Protein AF-A0A9P5PDS3-F1 (afdb_monomer_lite)

Structure (mmCIF, N/CA/C/O backbone):
data_AF-A0A9P5PDS3-F1
#
_entry.id   AF-A0A9P5PDS3-F1
#
loop_
_atom_site.group_PDB
_atom_site.id
_atom_site.type_symbol
_atom_site.label_atom_id
_atom_site.label_alt_id
_atom_site.label_comp_id
_atom_site.label_asym_id
_atom_site.label_entity_id
_atom_site.label_seq_id
_atom_site.pdbx_PDB_ins_code
_atom_site.Cartn_x
_atom_site.Cartn_y
_atom_site.Cartn_z
_atom_site.occupancy
_atom_site.B_iso_or_equiv
_atom_site.auth_seq_id
_atom_site.auth_comp_id
_atom_site.auth_asym_id
_atom_site.auth_atom_id
_atom_site.pdbx_PDB_model_num
ATOM 1 N N . MET A 1 1 ? 51.250 -15.896 1.632 1.00 47.31 1 MET A N 1
ATOM 2 C CA . MET A 1 1 ? 50.582 -14.830 0.860 1.00 47.31 1 MET A CA 1
ATOM 3 C C . MET A 1 1 ? 49.272 -14.542 1.563 1.00 47.31 1 MET A C 1
ATOM 5 O O . MET A 1 1 ? 48.433 -15.431 1.600 1.00 47.31 1 MET A O 1
ATOM 9 N N . LYS A 1 2 ? 49.169 -13.399 2.249 1.00 45.72 2 LYS A N 1
ATOM 10 C CA . LYS A 1 2 ? 47.919 -12.971 2.895 1.00 45.72 2 LYS A CA 1
ATOM 11 C C . LYS A 1 2 ? 46.997 -12.396 1.816 1.00 45.72 2 LYS A C 1
ATOM 13 O O . LYS A 1 2 ? 47.501 -11.827 0.849 1.00 45.72 2 LYS A O 1
ATOM 18 N N . SER A 1 3 ? 45.697 -12.646 1.943 1.00 56.25 3 SER A N 1
ATOM 19 C CA . SER A 1 3 ? 44.680 -12.211 0.984 1.00 56.25 3 SER A CA 1
ATOM 20 C C . SER A 1 3 ? 44.664 -10.685 0.885 1.00 56.25 3 SER A C 1
ATOM 22 O O . SER A 1 3 ? 44.743 -10.012 1.909 1.00 56.25 3 SER A O 1
ATOM 24 N N . LEU A 1 4 ? 44.527 -10.145 -0.329 1.00 60.66 4 LEU A N 1
ATOM 25 C CA . LEU A 1 4 ? 44.323 -8.708 -0.573 1.00 60.66 4 LEU A CA 1
ATOM 26 C C . LEU A 1 4 ? 43.065 -8.169 0.138 1.00 60.66 4 LEU A C 1
ATOM 28 O O . LEU A 1 4 ? 42.979 -6.976 0.418 1.00 60.66 4 LEU A O 1
ATOM 32 N N . ASP A 1 5 ? 42.133 -9.051 0.503 1.00 61.16 5 ASP A N 1
ATOM 33 C CA . ASP A 1 5 ? 40.925 -8.690 1.245 1.00 61.16 5 ASP A CA 1
ATOM 34 C C . ASP A 1 5 ? 41.187 -8.463 2.750 1.00 61.16 5 ASP A C 1
ATOM 36 O O . ASP A 1 5 ? 40.461 -7.698 3.384 1.00 61.16 5 ASP A O 1
ATOM 40 N N . ASP A 1 6 ? 42.255 -9.039 3.320 1.00 56.41 6 ASP A N 1
ATOM 41 C CA . ASP A 1 6 ? 42.618 -8.827 4.735 1.00 56.41 6 ASP A CA 1
ATOM 42 C C . ASP A 1 6 ? 43.317 -7.474 4.960 1.00 56.41 6 ASP A C 1
ATOM 44 O O . ASP A 1 6 ? 43.293 -6.925 6.063 1.00 56.41 6 ASP A O 1
ATOM 48 N N . GLU A 1 7 ? 43.927 -6.896 3.920 1.00 56.84 7 GLU A N 1
ATOM 49 C CA . GLU A 1 7 ? 44.622 -5.607 4.019 1.00 56.84 7 GLU A CA 1
ATOM 50 C C . GLU A 1 7 ? 43.629 -4.428 4.049 1.00 56.84 7 GLU A C 1
ATOM 52 O O . GLU A 1 7 ? 43.835 -3.464 4.791 1.00 56.84 7 GLU A O 1
ATOM 57 N N . LEU A 1 8 ? 42.485 -4.548 3.361 1.00 56.06 8 LEU A N 1
ATOM 58 C CA . LEU A 1 8 ? 41.413 -3.541 3.371 1.00 56.06 8 LEU A CA 1
ATOM 59 C C . LEU A 1 8 ? 40.596 -3.503 4.673 1.00 56.06 8 LEU A C 1
ATOM 61 O O . LEU A 1 8 ? 40.059 -2.449 5.018 1.00 56.06 8 LEU A O 1
ATOM 65 N N . LEU A 1 9 ? 40.536 -4.603 5.428 1.00 53.34 9 LEU A N 1
ATOM 66 C CA . LEU A 1 9 ? 39.888 -4.633 6.747 1.00 53.34 9 LEU A CA 1
ATOM 67 C C . LEU A 1 9 ? 40.745 -3.969 7.836 1.00 53.34 9 LEU A C 1
ATOM 69 O O . LEU A 1 9 ? 40.199 -3.412 8.787 1.00 53.34 9 LEU A O 1
ATOM 73 N N . SER A 1 10 ? 42.069 -3.925 7.658 1.00 52.25 10 SER A N 1
ATOM 74 C CA . SER A 1 10 ? 42.981 -3.274 8.612 1.00 52.25 10 SER A CA 1
ATOM 75 C C . SER A 1 10 ? 42.929 -1.736 8.587 1.00 52.25 10 SER A C 1
ATOM 77 O O . SER A 1 10 ? 43.280 -1.096 9.576 1.00 52.25 10 SER A O 1
ATOM 79 N N . LEU A 1 11 ? 42.421 -1.119 7.509 1.00 50.69 11 LEU A N 1
ATOM 80 C CA . LEU A 1 11 ? 42.263 0.342 7.417 1.00 50.69 11 LEU A CA 1
ATOM 81 C C . LEU A 1 11 ? 41.009 0.893 8.119 1.00 50.69 11 LEU A C 1
ATOM 83 O O . LEU A 1 11 ? 40.845 2.111 8.204 1.00 50.69 11 LEU A O 1
ATOM 87 N N . VAL A 1 12 ? 40.137 0.027 8.643 1.00 53.44 12 VAL A N 1
ATOM 88 C CA . VAL A 1 12 ? 38.933 0.437 9.388 1.00 53.44 12 VAL A CA 1
ATOM 89 C C . VAL A 1 12 ? 39.205 0.569 10.897 1.00 53.44 12 VAL A C 1
ATOM 91 O O . VAL A 1 12 ? 38.418 1.187 11.613 1.00 53.44 12 VAL A O 1
ATOM 94 N N . GLU A 1 13 ? 40.354 0.103 11.396 1.00 50.31 13 GLU A N 1
ATOM 95 C CA . GLU A 1 13 ? 40.645 0.056 12.833 1.00 50.31 13 GLU A CA 1
ATOM 96 C C . GLU A 1 13 ? 41.820 0.948 13.243 1.00 50.31 13 GLU A C 1
ATOM 98 O O . GLU A 1 13 ? 42.950 0.539 13.504 1.00 50.31 13 GLU A O 1
ATOM 103 N N . SER A 1 14 ? 41.502 2.222 13.428 1.00 42.56 14 SER A N 1
ATOM 104 C CA . SER A 1 14 ? 42.041 2.943 14.576 1.00 42.56 14 SER A CA 1
ATOM 105 C C . SER A 1 14 ? 40.964 3.878 15.104 1.00 42.56 14 SER A C 1
ATOM 107 O O . SER A 1 14 ? 40.781 4.967 14.550 1.00 42.56 14 SER A O 1
ATOM 109 N N . PRO A 1 15 ? 40.240 3.495 16.174 1.00 49.09 15 PRO A N 1
ATOM 110 C CA . PRO A 1 15 ? 39.390 4.420 16.896 1.00 49.09 15 PRO A CA 1
ATOM 111 C C . PRO A 1 15 ? 40.311 5.395 17.635 1.00 49.09 15 PRO A C 1
ATOM 113 O O . PRO A 1 15 ? 40.577 5.275 18.830 1.00 49.09 15 PRO A O 1
ATOM 116 N N . ARG A 1 16 ? 40.843 6.386 16.911 1.00 51.16 16 ARG A N 1
ATOM 117 C CA . ARG A 1 16 ? 41.289 7.627 17.541 1.00 51.16 16 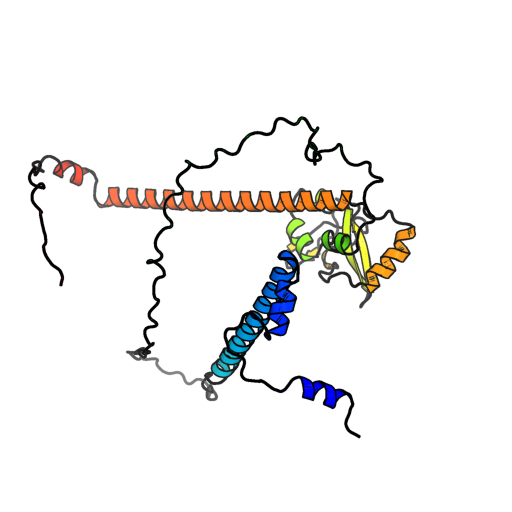ARG A CA 1
ATOM 118 C C . ARG A 1 16 ? 40.068 8.129 18.295 1.00 51.16 16 ARG A C 1
ATOM 120 O O . ARG A 1 16 ? 39.064 8.400 17.644 1.00 51.16 16 ARG A O 1
ATOM 127 N N . LYS A 1 17 ? 40.148 8.143 19.632 1.00 54.47 17 LYS A N 1
ATOM 128 C CA . LYS A 1 17 ? 39.107 8.591 20.571 1.00 54.47 17 LYS A CA 1
ATOM 129 C C . LYS A 1 17 ? 38.342 9.761 19.956 1.00 54.47 17 LYS A C 1
ATOM 131 O O . LYS A 1 17 ? 38.832 10.891 19.958 1.00 54.47 17 LYS A O 1
ATOM 136 N N . ARG A 1 18 ? 37.192 9.469 19.344 1.00 50.97 18 ARG A N 1
ATOM 137 C CA . ARG A 1 18 ? 36.325 10.502 18.795 1.00 50.97 18 ARG A CA 1
ATOM 138 C C . ARG A 1 18 ? 35.785 11.248 20.004 1.00 50.97 18 ARG A C 1
ATOM 140 O O . ARG A 1 18 ? 35.454 10.649 21.017 1.00 50.97 18 ARG A O 1
ATOM 147 N N . LYS A 1 19 ? 35.774 12.573 19.937 1.00 56.69 19 LYS A N 1
ATOM 148 C CA . LYS A 1 19 ? 35.040 13.379 20.909 1.00 56.69 19 LYS A CA 1
ATOM 149 C C . LYS A 1 19 ? 33.573 13.017 20.669 1.00 56.69 19 LYS A C 1
ATOM 151 O O . LYS A 1 19 ? 33.050 13.387 19.623 1.00 56.69 19 LYS A O 1
ATOM 156 N N . ASP A 1 20 ? 32.951 12.262 21.571 1.00 56.19 20 ASP A N 1
ATOM 157 C CA . ASP A 1 20 ? 31.688 11.524 21.357 1.00 56.19 20 ASP A CA 1
ATOM 158 C C . ASP A 1 20 ? 30.443 12.371 21.012 1.00 56.19 20 ASP A C 1
ATOM 160 O O . ASP A 1 20 ? 29.336 11.854 20.946 1.00 56.19 20 ASP A O 1
ATOM 164 N N . ASN A 1 21 ? 30.604 13.661 20.714 1.00 61.44 21 ASN A N 1
ATOM 165 C CA . ASN A 1 21 ? 29.519 14.565 20.350 1.00 61.44 21 ASN A CA 1
ATOM 166 C C . ASN A 1 21 ? 29.783 15.435 19.109 1.00 61.44 21 ASN A C 1
ATOM 168 O O . ASN A 1 21 ? 29.004 16.353 18.846 1.00 61.44 21 ASN A O 1
ATOM 172 N N . SER A 1 22 ? 30.831 15.193 18.307 1.00 76.81 22 SER A N 1
ATOM 173 C CA . SER A 1 22 ? 30.968 15.953 17.055 1.00 76.81 22 SER A CA 1
ATOM 174 C C . SER A 1 22 ? 29.976 15.455 15.994 1.00 76.81 22 SER A C 1
ATOM 176 O O . SER A 1 22 ? 29.912 14.274 15.650 1.00 76.81 22 SER A O 1
ATOM 178 N N . LYS A 1 23 ? 29.180 16.379 15.438 1.00 86.75 23 LYS A N 1
ATOM 179 C CA . LYS A 1 23 ? 28.305 16.139 14.271 1.00 86.75 23 LYS A CA 1
ATOM 180 C C . LYS A 1 23 ? 29.110 15.674 13.040 1.00 86.75 23 LYS A C 1
ATOM 182 O O . LYS A 1 23 ? 28.562 14.982 12.183 1.00 86.75 23 LYS A O 1
ATOM 187 N N . TYR A 1 24 ? 30.394 16.029 12.998 1.00 92.38 24 TYR A N 1
ATOM 188 C CA . TYR A 1 24 ? 31.347 15.777 11.917 1.00 92.38 24 TYR A CA 1
ATOM 189 C C . TYR A 1 24 ? 32.273 14.609 12.233 1.00 92.38 24 TYR A C 1
ATOM 191 O O . TYR A 1 24 ? 32.589 14.359 13.401 1.00 92.38 24 TYR A O 1
ATOM 199 N N . ALA A 1 25 ? 32.702 13.902 11.187 1.00 88.25 25 ALA A N 1
ATOM 200 C CA . ALA A 1 25 ? 33.606 12.768 11.337 1.00 88.25 25 ALA A CA 1
ATOM 201 C C . ALA A 1 25 ? 35.007 13.226 11.767 1.00 88.25 25 ALA A C 1
ATOM 203 O O . ALA A 1 25 ? 35.557 12.644 12.696 1.00 88.25 25 ALA A O 1
ATOM 204 N N . ASN A 1 26 ? 35.527 14.271 11.114 1.00 92.06 26 ASN A N 1
ATOM 205 C CA . ASN A 1 26 ? 36.818 14.928 11.341 1.00 92.06 26 ASN A CA 1
ATOM 206 C C . ASN A 1 26 ? 36.694 16.426 10.965 1.00 92.06 26 ASN A C 1
ATOM 208 O O . ASN A 1 26 ? 35.691 16.831 10.383 1.00 92.06 26 ASN A O 1
ATOM 212 N N . GLU A 1 27 ? 37.719 17.238 11.234 1.00 91.38 27 GLU A N 1
ATOM 213 C CA . GLU A 1 27 ? 37.755 18.668 10.862 1.00 91.38 27 GLU A CA 1
ATOM 214 C C . GLU A 1 27 ? 37.701 18.890 9.335 1.00 91.38 27 GLU A C 1
ATOM 216 O O . GLU A 1 27 ? 36.960 19.740 8.852 1.00 91.38 27 GLU A O 1
ATOM 221 N N . GLU A 1 28 ? 38.373 18.042 8.549 1.00 94.88 28 GLU A N 1
ATOM 222 C CA . GLU A 1 28 ? 38.311 18.078 7.075 1.00 94.88 28 GLU A CA 1
ATOM 223 C C . GLU A 1 28 ? 36.887 17.850 6.534 1.00 94.88 28 GLU A C 1
ATOM 225 O O . GLU A 1 28 ? 36.468 18.461 5.553 1.00 94.88 28 GLU A O 1
ATOM 230 N N . ASP A 1 29 ? 36.119 16.981 7.192 1.00 94.88 29 ASP A N 1
ATOM 231 C CA . ASP A 1 29 ? 34.736 16.671 6.821 1.00 94.88 29 ASP A CA 1
ATOM 232 C C . ASP A 1 29 ? 33.797 17.856 7.102 1.00 94.88 29 ASP A C 1
ATOM 234 O O . ASP A 1 29 ? 32.862 18.111 6.339 1.00 94.88 29 ASP A O 1
ATOM 238 N N . GLU A 1 30 ? 34.082 18.635 8.149 1.00 95.62 30 GLU A N 1
ATOM 239 C CA . GLU A 1 30 ? 33.382 19.891 8.412 1.00 95.62 30 GLU A CA 1
ATOM 240 C C . GLU A 1 30 ? 33.636 20.918 7.300 1.00 95.62 30 GLU A C 1
ATOM 242 O O . GLU A 1 30 ? 32.692 21.555 6.821 1.00 95.62 30 GLU A O 1
ATOM 247 N N . GLU A 1 31 ? 34.884 21.062 6.842 1.00 96.75 31 GLU A N 1
ATOM 248 C CA . GLU A 1 31 ? 35.213 21.979 5.747 1.00 96.75 31 GLU A CA 1
ATOM 249 C C . GLU A 1 31 ? 34.534 21.589 4.430 1.00 96.75 31 GLU A C 1
ATOM 251 O O . GLU A 1 31 ? 34.024 22.462 3.720 1.00 96.75 31 GLU A O 1
ATOM 256 N N . VAL A 1 32 ? 34.484 20.291 4.111 1.00 96.88 32 VAL A N 1
ATOM 257 C CA . VAL A 1 32 ? 33.787 19.784 2.918 1.00 96.88 32 VAL A CA 1
ATOM 258 C C . VAL A 1 32 ? 32.297 20.111 2.989 1.00 96.88 32 VAL A C 1
ATOM 260 O O . VAL A 1 32 ? 31.754 20.686 2.043 1.00 96.88 32 VAL A O 1
ATOM 263 N N . LEU A 1 33 ? 31.642 19.830 4.121 1.00 96.50 33 LEU A N 1
ATOM 264 C CA . LEU A 1 33 ? 30.223 20.146 4.311 1.00 96.50 33 LEU A CA 1
ATOM 265 C C . LEU A 1 33 ? 29.951 21.653 4.281 1.00 96.50 33 LEU A C 1
ATOM 267 O O . LEU A 1 33 ? 28.885 22.075 3.834 1.00 96.50 33 LEU A O 1
ATOM 271 N N . ARG A 1 34 ? 30.903 22.484 4.721 1.00 96.06 34 ARG A N 1
ATOM 272 C CA . ARG A 1 34 ? 30.782 23.947 4.666 1.00 96.06 34 ARG A CA 1
ATOM 273 C C . ARG A 1 34 ? 30.845 24.493 3.234 1.00 96.06 34 ARG A C 1
ATOM 275 O O . ARG A 1 34 ? 30.255 25.540 2.981 1.00 96.06 34 ARG A O 1
ATOM 282 N N . ARG A 1 35 ? 31.532 23.804 2.315 1.00 97.31 35 ARG A N 1
ATOM 283 C CA . ARG A 1 35 ? 31.637 24.185 0.891 1.00 97.31 35 ARG A CA 1
ATOM 284 C C . ARG A 1 35 ? 30.449 23.720 0.037 1.00 97.31 35 ARG A C 1
ATOM 286 O O . ARG A 1 35 ? 30.280 24.234 -1.065 1.00 97.31 35 ARG A O 1
ATOM 293 N N . MET A 1 36 ? 29.659 22.757 0.512 1.00 96.06 36 MET A N 1
ATOM 294 C CA . MET A 1 36 ? 28.485 22.232 -0.198 1.00 96.06 36 MET A CA 1
ATOM 295 C C . MET A 1 36 ? 27.265 23.152 -0.075 1.00 96.06 36 MET A C 1
ATOM 297 O O . MET A 1 36 ? 27.178 23.988 0.828 1.00 96.06 36 MET A O 1
ATOM 301 N N . ASN A 1 37 ? 26.292 22.971 -0.975 1.00 98.00 37 ASN A N 1
ATOM 302 C CA . ASN A 1 37 ? 24.996 23.631 -0.856 1.00 98.00 37 ASN A CA 1
ATOM 303 C C . ASN A 1 37 ? 24.282 23.159 0.426 1.00 98.00 37 ASN A C 1
ATOM 305 O O . ASN A 1 37 ? 24.448 22.022 0.869 1.00 98.00 37 ASN A O 1
ATOM 309 N N . GLU A 1 38 ? 23.460 24.019 1.021 1.00 96.50 38 GLU A N 1
ATOM 310 C CA . GLU A 1 38 ? 22.785 23.748 2.290 1.00 96.50 38 GLU A CA 1
ATOM 311 C C . GLU A 1 38 ? 21.909 22.494 2.238 1.00 96.50 38 GLU A C 1
ATOM 313 O O . GLU A 1 38 ? 21.941 21.686 3.164 1.00 96.50 38 GLU A O 1
ATOM 318 N N . LEU A 1 39 ? 21.210 22.284 1.119 1.00 94.88 39 LEU A N 1
ATOM 319 C CA . LEU A 1 39 ? 20.345 21.122 0.926 1.00 94.88 39 LEU A CA 1
ATOM 320 C C . LEU A 1 39 ? 21.139 19.805 0.863 1.00 94.88 39 LEU A C 1
ATOM 322 O O . LEU A 1 39 ? 20.729 18.806 1.451 1.00 94.88 39 LEU A O 1
ATOM 326 N N . GLU A 1 40 ? 22.298 19.803 0.202 1.00 96.44 40 GLU A N 1
ATOM 327 C CA . GLU A 1 40 ? 23.181 18.630 0.126 1.00 96.44 40 GLU A CA 1
ATOM 328 C C . GLU A 1 40 ? 23.824 18.333 1.484 1.00 96.44 40 GLU A C 1
ATOM 330 O O . GLU A 1 40 ? 23.872 17.181 1.923 1.00 96.44 40 GLU A O 1
ATOM 335 N N . ARG A 1 41 ? 24.256 19.387 2.184 1.00 97.88 41 ARG A N 1
ATOM 336 C CA . ARG A 1 41 ? 24.802 19.307 3.540 1.00 97.88 41 ARG A CA 1
ATOM 337 C C . ARG A 1 41 ? 23.800 18.679 4.509 1.00 97.88 41 ARG A C 1
ATOM 339 O O . ARG A 1 41 ? 24.163 17.743 5.221 1.00 97.88 41 ARG A O 1
ATOM 346 N N . GLU A 1 42 ? 22.557 19.152 4.536 1.00 96.12 42 GLU A N 1
ATOM 347 C CA . GLU A 1 42 ? 21.530 18.603 5.432 1.00 96.12 42 GLU A CA 1
ATOM 348 C C . GLU A 1 42 ? 21.157 17.160 5.072 1.00 96.12 42 GLU A C 1
ATOM 350 O O . GLU A 1 42 ? 20.996 16.333 5.969 1.00 96.12 42 GLU A O 1
ATOM 355 N N . MET A 1 43 ? 21.125 16.804 3.783 1.00 95.19 43 MET A N 1
ATOM 356 C CA . MET A 1 43 ? 20.880 15.422 3.353 1.00 95.19 43 MET A CA 1
ATOM 357 C C . MET A 1 43 ? 21.945 14.451 3.893 1.00 95.19 43 MET A C 1
ATOM 359 O O . MET A 1 43 ? 21.605 13.392 4.425 1.00 95.19 43 MET A O 1
ATOM 363 N N . ILE A 1 44 ? 23.228 14.828 3.831 1.00 96.19 44 ILE A N 1
ATOM 364 C CA . ILE A 1 44 ? 24.336 14.012 4.361 1.00 96.19 44 ILE A CA 1
ATOM 365 C C . ILE A 1 44 ? 24.253 13.894 5.888 1.00 96.19 44 ILE A C 1
ATOM 367 O O . ILE A 1 44 ? 24.472 12.821 6.459 1.00 96.19 44 ILE A O 1
ATOM 371 N N . LEU A 1 45 ? 23.947 14.996 6.572 1.00 95.56 45 LEU A N 1
ATOM 372 C CA . LEU A 1 45 ? 23.829 15.020 8.028 1.00 95.56 45 LEU A CA 1
ATOM 373 C C . LEU A 1 45 ? 22.655 14.171 8.522 1.00 95.56 45 LEU A C 1
ATOM 375 O O . LEU A 1 45 ? 22.807 13.444 9.509 1.00 95.56 45 LEU A O 1
ATOM 379 N N . TRP A 1 46 ? 21.527 14.218 7.815 1.00 95.88 46 TRP A N 1
ATOM 380 C CA . TRP A 1 46 ? 20.360 13.387 8.084 1.00 95.88 46 TRP A CA 1
ATOM 381 C C . TRP A 1 46 ? 20.673 11.899 7.890 1.00 95.88 46 TRP A C 1
ATOM 383 O O . TRP A 1 46 ? 20.434 11.106 8.800 1.00 95.88 46 TRP A O 1
ATOM 393 N N . GLU A 1 47 ? 21.313 11.518 6.778 1.00 95.69 47 GLU A N 1
ATOM 394 C CA . GLU A 1 47 ? 21.695 10.120 6.517 1.00 95.69 47 GLU A CA 1
ATOM 395 C C . GLU A 1 47 ? 22.636 9.574 7.609 1.00 95.69 47 GLU A C 1
ATOM 397 O O . GLU A 1 47 ? 22.519 8.429 8.056 1.00 95.69 47 GLU A O 1
ATOM 402 N N . ARG A 1 48 ? 23.565 10.406 8.099 1.00 94.06 48 ARG A N 1
ATOM 403 C CA . ARG A 1 48 ? 24.461 10.046 9.211 1.00 94.06 48 ARG A CA 1
ATOM 404 C C . ARG A 1 48 ? 23.724 9.923 10.541 1.00 94.06 48 ARG A C 1
ATOM 406 O O . ARG A 1 48 ? 24.070 9.052 11.340 1.00 94.06 48 ARG A O 1
ATOM 413 N N . ALA A 1 49 ? 22.747 10.788 10.806 1.00 93.75 49 ALA A N 1
ATOM 414 C CA . ALA A 1 49 ? 21.903 10.688 11.994 1.00 93.75 49 ALA A CA 1
ATOM 415 C C . ALA A 1 49 ? 21.072 9.395 11.971 1.00 93.75 49 ALA A C 1
ATOM 417 O O . ALA A 1 49 ? 21.066 8.662 12.958 1.00 93.75 49 ALA A O 1
ATOM 418 N N . GLU A 1 50 ? 20.480 9.051 10.825 1.00 95.62 50 GLU A N 1
ATOM 419 C CA . GLU A 1 50 ? 19.716 7.811 10.647 1.00 95.62 50 GLU A CA 1
ATOM 420 C C . GLU A 1 50 ? 20.597 6.565 10.849 1.00 95.62 50 GLU A C 1
ATOM 422 O O . GLU A 1 50 ? 20.207 5.622 11.541 1.00 95.62 50 GLU A O 1
ATOM 427 N N . LYS A 1 51 ? 21.819 6.558 10.297 1.00 90.81 51 LYS A N 1
ATOM 428 C CA . LYS A 1 51 ? 22.780 5.461 10.508 1.00 90.81 51 LYS A CA 1
ATOM 429 C C . LYS A 1 51 ? 23.169 5.311 11.977 1.00 90.81 51 LYS A C 1
ATOM 431 O O . LYS A 1 51 ? 23.233 4.184 12.459 1.00 90.81 51 LYS A O 1
ATOM 436 N N . ARG A 1 52 ? 23.399 6.419 12.691 1.00 88.88 52 ARG A N 1
ATOM 437 C CA . ARG A 1 52 ? 23.682 6.388 14.136 1.00 88.88 52 ARG A CA 1
ATOM 438 C C . ARG A 1 52 ? 22.508 5.819 14.926 1.00 88.88 52 ARG A C 1
ATOM 440 O O . ARG A 1 52 ? 22.729 4.936 15.747 1.00 88.88 52 ARG A O 1
ATOM 447 N N . GLN A 1 53 ? 21.282 6.246 14.625 1.00 93.00 53 GLN A N 1
ATOM 448 C CA . GLN A 1 53 ? 20.089 5.719 15.288 1.00 93.00 53 GLN A CA 1
ATOM 449 C C . GLN A 1 53 ? 19.948 4.207 15.077 1.00 93.00 53 GLN A C 1
ATOM 451 O O . GLN A 1 53 ? 19.737 3.475 16.034 1.00 93.00 53 GLN A O 1
ATOM 456 N N . LYS A 1 54 ? 20.172 3.713 13.852 1.00 94.25 54 LYS A N 1
ATOM 457 C CA . LYS A 1 54 ? 20.128 2.269 13.557 1.00 94.25 54 LYS A CA 1
ATOM 458 C C . LYS A 1 54 ? 21.153 1.459 14.352 1.00 94.25 54 LYS A C 1
ATOM 460 O O . LYS A 1 54 ? 20.873 0.313 14.696 1.00 94.25 54 LYS A O 1
ATOM 465 N N . VAL A 1 55 ? 22.338 2.016 14.611 1.00 92.12 55 VAL A N 1
ATOM 466 C CA . VAL A 1 55 ? 23.356 1.355 15.443 1.00 92.12 55 VAL A CA 1
ATOM 467 C C . VAL A 1 55 ? 22.902 1.312 16.900 1.00 92.12 55 VAL A C 1
ATOM 469 O O . VAL A 1 55 ? 22.926 0.235 17.484 1.00 92.12 55 VAL A O 1
ATOM 472 N N . LEU A 1 56 ? 22.402 2.427 17.442 1.00 90.38 56 LEU A N 1
ATOM 473 C CA . LEU A 1 56 ? 21.877 2.486 18.811 1.00 90.38 56 LEU A CA 1
ATOM 474 C C . LEU A 1 56 ? 20.696 1.532 19.020 1.00 90.38 56 LEU A C 1
ATOM 476 O O . LEU A 1 56 ? 20.671 0.793 19.999 1.00 90.38 56 LEU A O 1
ATOM 480 N N . ASP A 1 57 ? 19.753 1.489 18.079 1.00 93.81 57 ASP A N 1
ATOM 481 C CA . ASP A 1 57 ? 18.609 0.576 18.142 1.00 93.81 57 ASP A CA 1
ATOM 482 C C . ASP A 1 57 ? 19.070 -0.889 18.083 1.00 93.81 57 ASP A C 1
ATOM 484 O O . ASP A 1 57 ? 18.540 -1.748 18.789 1.00 93.81 57 ASP A O 1
ATOM 488 N N . LYS A 1 58 ? 20.085 -1.191 17.262 1.00 94.69 58 LYS A N 1
ATOM 489 C CA . LYS A 1 58 ? 20.668 -2.536 17.165 1.00 94.69 58 LYS A CA 1
ATOM 490 C C . LYS A 1 58 ? 21.382 -2.936 18.456 1.00 94.69 58 LYS A C 1
ATOM 492 O O . LYS A 1 58 ? 21.246 -4.082 18.878 1.00 94.69 58 LYS A O 1
ATOM 497 N N . GLU A 1 59 ? 22.130 -2.021 19.064 1.00 94.38 59 GLU A N 1
ATOM 498 C CA . GLU A 1 59 ? 22.787 -2.241 20.355 1.00 94.38 59 GLU A CA 1
ATOM 499 C C . GLU A 1 59 ? 21.744 -2.465 21.455 1.00 94.38 59 GLU A C 1
ATOM 501 O O . GLU A 1 59 ? 21.798 -3.489 22.133 1.00 94.38 59 GLU A O 1
ATOM 506 N N . ALA A 1 60 ? 20.718 -1.614 21.540 1.00 93.50 60 ALA A N 1
ATOM 507 C CA . ALA A 1 60 ? 19.615 -1.762 22.489 1.00 93.50 60 ALA A CA 1
ATOM 508 C C . ALA A 1 60 ? 18.885 -3.109 22.339 1.00 93.50 60 ALA A C 1
ATOM 510 O O . ALA A 1 60 ? 18.629 -3.796 23.328 1.00 93.50 60 ALA A O 1
ATOM 511 N N . LEU A 1 61 ? 18.598 -3.535 21.103 1.00 92.62 61 LEU A N 1
ATOM 512 C CA . LEU A 1 61 ? 18.015 -4.853 20.840 1.00 92.62 61 LEU A CA 1
ATOM 513 C C . LEU A 1 61 ? 18.961 -5.989 21.234 1.00 92.62 61 LEU A C 1
ATOM 515 O O . LEU A 1 61 ? 18.502 -6.998 21.766 1.00 92.62 61 LEU A O 1
ATOM 519 N N . SER A 1 62 ? 20.267 -5.842 20.996 1.00 92.19 62 SER A N 1
ATOM 520 C CA . SER A 1 62 ? 21.248 -6.858 21.387 1.00 92.19 62 SER A CA 1
ATOM 521 C C . SER A 1 62 ? 21.327 -7.027 22.906 1.00 92.19 62 SER A C 1
ATOM 523 O O . SER A 1 62 ? 21.387 -8.161 23.375 1.00 92.19 62 SER A O 1
ATOM 525 N N . THR A 1 63 ? 21.216 -5.931 23.665 1.00 90.81 63 THR A N 1
ATOM 526 C CA . THR A 1 63 ? 21.145 -5.950 25.131 1.00 90.81 63 THR A CA 1
ATOM 527 C C . THR A 1 63 ? 19.880 -6.654 25.613 1.00 90.81 63 THR A C 1
ATOM 529 O O . THR A 1 63 ? 19.968 -7.565 26.427 1.00 90.81 63 THR A O 1
ATOM 532 N N . ILE A 1 64 ? 18.712 -6.331 25.045 1.00 89.31 64 ILE A N 1
ATOM 533 C CA . ILE A 1 64 ? 17.445 -6.991 25.409 1.00 89.31 64 ILE A CA 1
ATOM 534 C C . ILE A 1 64 ? 17.489 -8.496 25.110 1.00 89.31 64 ILE A C 1
ATOM 536 O O . ILE A 1 64 ? 16.999 -9.294 25.905 1.00 89.31 64 ILE A O 1
ATOM 540 N N . VAL A 1 65 ? 18.067 -8.904 23.977 1.00 92.06 65 VAL A N 1
ATOM 541 C CA . VAL A 1 65 ? 18.195 -10.327 23.621 1.00 92.06 65 VAL A CA 1
ATOM 542 C C . VAL A 1 65 ? 19.163 -11.046 24.559 1.00 92.06 65 VAL A C 1
ATOM 544 O O . VAL A 1 65 ? 18.881 -12.170 24.971 1.00 92.06 65 VAL A O 1
ATOM 547 N N . HIS A 1 66 ? 20.280 -10.409 24.909 1.00 90.44 66 HIS A N 1
ATOM 548 C CA . HIS A 1 66 ? 21.266 -10.973 25.825 1.00 90.44 66 HIS A CA 1
ATOM 549 C C . HIS A 1 66 ? 20.697 -11.130 27.248 1.00 90.44 66 HIS A C 1
ATOM 551 O O . HIS A 1 66 ? 20.801 -12.204 27.839 1.00 90.44 66 HIS A O 1
ATOM 557 N N . ASP A 1 67 ? 20.017 -10.106 27.765 1.00 85.81 67 ASP A N 1
ATOM 558 C CA . ASP A 1 67 ? 19.489 -10.092 29.137 1.00 85.81 67 ASP A CA 1
ATOM 559 C C . ASP A 1 67 ? 18.167 -10.873 29.268 1.00 85.81 67 ASP A C 1
ATOM 561 O O . ASP A 1 67 ? 17.903 -11.524 30.285 1.00 85.81 67 ASP A O 1
ATOM 565 N N . GLY A 1 68 ? 17.348 -10.884 28.213 1.00 78.75 68 GLY A N 1
ATOM 566 C CA . GLY A 1 68 ? 16.114 -11.669 28.139 1.00 78.75 68 GLY A CA 1
ATOM 567 C C . GLY A 1 68 ? 16.351 -13.176 28.002 1.00 78.75 68 GLY A C 1
ATOM 568 O O . GLY A 1 68 ? 15.510 -13.966 28.423 1.00 78.75 68 GLY A O 1
ATOM 569 N N . ALA A 1 69 ? 17.500 -13.600 27.466 1.00 65.75 69 ALA A N 1
ATOM 570 C CA . ALA A 1 69 ? 17.870 -15.016 27.403 1.00 65.75 69 ALA A CA 1
ATOM 571 C C . ALA A 1 69 ? 18.411 -15.556 28.740 1.00 65.75 69 ALA A C 1
ATOM 573 O O . ALA A 1 69 ? 18.289 -16.749 29.008 1.00 65.75 69 ALA A O 1
ATOM 574 N N . ALA A 1 70 ? 18.974 -14.696 29.594 1.00 61.72 70 ALA A N 1
ATOM 575 C CA . ALA A 1 70 ? 19.562 -15.095 30.875 1.00 61.72 70 ALA A CA 1
ATOM 576 C C . ALA A 1 70 ? 18.542 -15.218 32.026 1.00 61.72 70 ALA A C 1
ATOM 578 O O . ALA A 1 70 ? 18.902 -15.643 33.122 1.00 61.72 70 ALA A O 1
ATOM 579 N N . SER A 1 71 ? 17.276 -14.853 31.796 1.00 57.41 71 SER A N 1
ATOM 580 C CA . SER A 1 71 ? 16.234 -14.780 32.832 1.00 57.41 71 SER A CA 1
ATOM 581 C C . SER A 1 71 ? 15.007 -15.654 32.559 1.00 57.41 71 SER A C 1
ATOM 583 O O . SER A 1 71 ? 13.968 -15.468 33.189 1.00 57.41 71 SER A O 1
ATOM 585 N N . ILE A 1 72 ? 15.125 -16.659 31.686 1.00 54.44 72 ILE A N 1
ATOM 586 C CA . ILE A 1 72 ? 14.201 -17.796 31.722 1.00 54.44 72 ILE A CA 1
ATOM 587 C C . ILE A 1 72 ? 14.723 -18.716 32.834 1.00 54.44 72 ILE A C 1
ATOM 589 O O . ILE A 1 72 ? 15.730 -19.388 32.605 1.00 54.44 72 ILE A O 1
ATOM 593 N N . PRO A 1 73 ? 14.121 -18.741 34.043 1.00 55.16 73 PRO A N 1
ATOM 594 C CA . PRO A 1 73 ? 14.459 -19.766 35.017 1.00 55.16 73 PRO A CA 1
ATOM 595 C C . PRO A 1 73 ? 14.244 -21.111 34.336 1.00 55.16 73 PRO A C 1
ATOM 597 O O . PRO A 1 73 ? 13.159 -21.385 33.818 1.00 55.16 73 PRO A O 1
ATOM 600 N N . GLU A 1 74 ? 15.315 -21.897 34.281 1.00 56.69 74 GLU A N 1
ATOM 601 C CA . GLU A 1 74 ? 15.336 -23.268 33.805 1.00 56.69 74 GLU A CA 1
ATOM 602 C C . GLU A 1 74 ? 14.165 -24.000 34.469 1.00 56.69 74 GLU A C 1
ATOM 604 O O . GLU A 1 74 ? 14.194 -24.314 35.659 1.00 56.69 74 GLU A O 1
ATOM 609 N N . CYS A 1 75 ? 13.061 -24.144 33.729 1.00 47.88 75 CYS A N 1
ATOM 610 C CA . CYS A 1 75 ? 11.884 -24.844 34.205 1.00 47.88 75 CYS A CA 1
ATOM 611 C C . CYS A 1 75 ? 12.325 -26.285 34.410 1.00 47.88 75 CYS A C 1
ATOM 613 O O . CYS A 1 75 ? 12.510 -27.030 33.446 1.00 47.88 75 CYS A O 1
ATOM 615 N N . ALA A 1 76 ? 12.559 -26.630 35.675 1.00 54.25 76 ALA A N 1
ATOM 616 C CA . ALA A 1 76 ? 12.866 -27.975 36.108 1.00 54.25 76 ALA A CA 1
ATOM 617 C C . ALA A 1 76 ? 11.872 -28.958 35.461 1.00 54.25 76 ALA A C 1
ATOM 619 O O . ALA A 1 76 ? 10.688 -28.625 35.320 1.00 54.25 76 ALA A O 1
ATOM 620 N N . PRO A 1 77 ? 12.334 -30.150 35.046 1.00 55.62 77 PRO A N 1
ATOM 621 C CA . PRO A 1 77 ? 11.494 -31.121 34.366 1.00 55.62 77 PRO A CA 1
ATOM 622 C C . PRO A 1 77 ? 10.281 -31.443 35.237 1.00 55.62 77 PRO A C 1
ATOM 624 O O . PRO A 1 77 ? 10.404 -31.948 36.351 1.00 55.62 77 PRO A O 1
ATOM 627 N N . THR A 1 78 ? 9.108 -31.100 34.715 1.00 49.16 78 THR A N 1
ATOM 628 C CA . THR A 1 78 ? 7.809 -31.380 35.312 1.00 49.16 78 THR A CA 1
ATOM 629 C C . THR A 1 78 ? 7.629 -32.894 35.364 1.00 49.16 78 THR A C 1
ATOM 631 O O . THR A 1 78 ? 7.385 -33.531 34.342 1.00 49.16 78 THR A O 1
ATOM 634 N N . SER A 1 79 ? 7.807 -33.481 36.546 1.00 49.97 79 SER A N 1
ATOM 635 C CA . SER A 1 79 ? 7.287 -34.809 36.853 1.00 49.97 79 SER A CA 1
ATOM 636 C C . SER A 1 79 ? 5.762 -34.741 36.970 1.00 49.97 79 SER A C 1
ATOM 638 O O . SER A 1 79 ? 5.225 -33.774 37.507 1.00 49.97 79 SER A O 1
ATOM 640 N N . ASP A 1 80 ? 5.123 -35.778 36.442 1.00 51.25 80 ASP A N 1
ATOM 641 C CA . ASP A 1 80 ? 3.690 -36.067 36.318 1.00 51.25 80 ASP A CA 1
ATOM 642 C C . ASP A 1 80 ? 2.773 -35.730 37.522 1.00 51.25 80 ASP A C 1
ATOM 644 O O . ASP A 1 80 ? 3.239 -35.561 38.652 1.00 51.25 80 ASP A O 1
ATOM 648 N N . PRO A 1 81 ? 1.444 -35.636 37.290 1.00 56.03 81 PRO A N 1
ATOM 649 C CA . PRO A 1 81 ? 0.504 -34.984 38.189 1.00 56.03 81 PRO A CA 1
ATOM 650 C C . PRO A 1 81 ? 0.102 -35.902 39.346 1.00 56.03 81 PRO A C 1
ATOM 652 O O . PRO A 1 81 ? -0.447 -36.983 39.133 1.00 56.03 81 PRO A O 1
ATOM 655 N N . PHE A 1 82 ? 0.318 -35.437 40.574 1.00 48.97 82 PHE A N 1
ATOM 656 C CA . PHE A 1 82 ? -0.337 -35.985 41.756 1.00 48.97 82 PHE A CA 1
ATOM 657 C C . PHE A 1 82 ? -1.425 -35.000 42.191 1.00 48.97 82 PHE A C 1
ATOM 659 O O . PHE A 1 82 ? -1.145 -33.830 42.464 1.00 48.97 82 PHE A O 1
ATOM 666 N N . GLU A 1 83 ? -2.672 -35.472 42.163 1.00 57.69 83 GLU A N 1
ATOM 667 C CA . GLU A 1 83 ? -3.814 -34.841 42.820 1.00 57.69 83 GLU A CA 1
ATOM 668 C C . GLU A 1 83 ? -3.473 -34.653 44.297 1.00 57.69 83 GLU A C 1
ATOM 670 O O . GLU A 1 83 ? -3.152 -35.631 44.958 1.00 57.69 83 GLU A O 1
ATOM 675 N N . ASP A 1 84 ? -3.499 -33.418 44.797 1.00 47.78 84 ASP A N 1
ATOM 676 C CA . ASP A 1 84 ? -4.113 -33.094 46.087 1.00 47.78 84 ASP A CA 1
ATOM 677 C C . ASP A 1 84 ? -4.020 -31.587 46.387 1.00 47.78 84 ASP A C 1
ATOM 679 O O . ASP A 1 84 ? -2.957 -30.974 46.340 1.00 47.78 84 ASP A O 1
ATOM 683 N N . GLY A 1 85 ? -5.187 -31.009 46.694 1.00 56.03 85 GLY A N 1
ATOM 684 C CA . GLY A 1 85 ? -5.398 -29.856 47.578 1.00 56.03 85 GLY A CA 1
ATOM 685 C C . GLY A 1 85 ? -4.540 -28.600 47.393 1.00 56.03 85 GLY A C 1
ATOM 686 O O . GLY A 1 85 ? -3.535 -28.421 48.073 1.00 56.03 85 GLY A O 1
ATOM 687 N N . TYR A 1 86 ? -5.020 -27.637 46.602 1.00 47.03 86 TYR A N 1
ATOM 688 C CA . TYR A 1 86 ? -4.477 -26.274 46.618 1.00 47.03 86 TYR A CA 1
ATOM 689 C C . TYR A 1 86 ? -5.086 -25.471 47.781 1.00 47.03 86 TYR A C 1
ATOM 691 O O . TYR A 1 86 ? -6.206 -24.965 47.682 1.00 47.03 86 TYR A O 1
ATOM 699 N N . GLU A 1 87 ? -4.337 -25.317 48.872 1.00 51.66 87 GLU A N 1
ATOM 700 C CA . GLU A 1 87 ? -4.484 -24.162 49.762 1.00 51.66 87 GLU A CA 1
ATOM 701 C C . GLU A 1 87 ? -3.728 -22.970 49.151 1.00 51.66 87 GLU A C 1
ATOM 703 O O . GLU A 1 87 ? -2.570 -23.079 48.752 1.00 51.66 87 GLU A O 1
ATOM 708 N N . LEU A 1 88 ? -4.410 -21.828 49.040 1.00 58.12 88 LEU A N 1
ATOM 709 C CA . LEU A 1 88 ? -3.875 -20.570 48.514 1.00 58.12 88 LEU A CA 1
ATOM 710 C C . LEU A 1 88 ? -2.792 -19.999 49.448 1.00 58.12 88 LEU A C 1
ATOM 712 O O . LEU A 1 88 ? -3.119 -19.640 50.583 1.00 58.12 88 LEU A O 1
ATOM 716 N N . PRO A 1 89 ? -1.540 -19.800 48.995 1.00 48.28 89 PRO A N 1
ATOM 717 C CA . PRO A 1 89 ? -0.579 -19.042 49.772 1.00 48.28 89 PRO A CA 1
ATOM 718 C C . PRO A 1 89 ? -0.846 -17.538 49.633 1.00 48.28 89 PRO A C 1
ATOM 720 O O . PRO A 1 89 ? -0.809 -16.944 48.555 1.00 48.28 89 PRO A O 1
ATOM 723 N N . SER A 1 90 ? -1.108 -16.939 50.789 1.00 53.34 90 SER A N 1
ATOM 724 C CA . SER A 1 90 ? -1.080 -15.506 51.057 1.00 53.34 90 SER A CA 1
ATOM 725 C C . SER A 1 90 ? 0.315 -14.914 50.801 1.00 53.34 90 SER A C 1
ATOM 727 O O . SER A 1 90 ? 1.333 -15.535 51.096 1.00 53.34 90 SER A O 1
ATOM 729 N N . SER A 1 91 ? 0.325 -13.652 50.356 1.00 51.50 91 SER A N 1
ATOM 730 C CA . SER A 1 91 ? 1.450 -12.700 50.291 1.00 51.50 91 SER A CA 1
ATOM 731 C C . SER A 1 91 ? 2.574 -12.972 49.279 1.00 51.50 91 SER A C 1
ATOM 733 O O . SER A 1 91 ? 3.648 -13.458 49.616 1.00 51.50 91 SER A O 1
ATOM 735 N N . PHE A 1 92 ? 2.361 -12.501 48.047 1.00 49.75 92 PHE A N 1
ATOM 736 C CA . PHE A 1 92 ? 3.433 -12.148 47.115 1.00 49.75 92 PHE A CA 1
ATOM 737 C C . PHE A 1 92 ? 3.798 -10.669 47.325 1.00 49.75 92 PHE A C 1
ATOM 739 O O . PHE A 1 92 ? 3.074 -9.769 46.899 1.00 49.75 92 PHE A O 1
ATOM 746 N N . SER A 1 93 ? 4.888 -10.404 48.044 1.00 51.34 93 SER A N 1
ATOM 747 C CA . SER A 1 93 ? 5.457 -9.062 48.197 1.00 51.34 93 SER A CA 1
ATOM 748 C C . SER A 1 93 ? 6.319 -8.724 46.978 1.00 51.34 93 SER A C 1
ATOM 750 O O . SER A 1 93 ? 7.326 -9.389 46.737 1.00 51.34 93 SER A O 1
ATOM 752 N N . MET A 1 94 ? 5.936 -7.691 46.219 1.00 60.88 94 MET A N 1
ATOM 753 C CA . MET A 1 94 ? 6.761 -7.162 45.129 1.00 60.88 94 MET A CA 1
ATOM 754 C C . MET A 1 94 ? 8.085 -6.596 45.669 1.00 60.88 94 MET A C 1
ATOM 756 O O . MET A 1 94 ? 8.065 -5.867 46.664 1.00 60.88 94 MET A O 1
ATOM 760 N N . PRO A 1 95 ? 9.225 -6.862 45.008 1.00 56.75 95 PRO A N 1
ATOM 761 C CA . PRO A 1 95 ? 10.475 -6.190 45.322 1.00 56.75 95 PRO A CA 1
ATOM 762 C C . PRO A 1 95 ? 10.400 -4.722 44.880 1.00 56.75 95 PRO A C 1
ATOM 764 O O . PRO A 1 95 ? 10.101 -4.420 43.724 1.00 56.75 95 PRO A O 1
ATOM 767 N N . GLN A 1 96 ? 10.665 -3.807 45.814 1.00 49.59 96 GLN A N 1
ATOM 768 C CA . GLN A 1 96 ? 10.881 -2.391 45.526 1.00 49.59 96 GLN A CA 1
ATOM 769 C C . GLN A 1 96 ? 12.199 -2.249 44.760 1.00 49.59 96 GLN A C 1
ATOM 771 O O . GLN A 1 96 ? 13.272 -2.502 45.298 1.00 49.59 96 GLN A O 1
ATOM 776 N N . SER A 1 97 ? 12.113 -1.889 43.483 1.00 48.72 97 SER A N 1
ATOM 777 C CA . SER A 1 97 ? 13.268 -1.493 42.687 1.00 48.72 97 SER A CA 1
ATOM 778 C C . SER A 1 97 ? 13.577 -0.019 42.946 1.00 48.72 97 SER A C 1
ATOM 780 O O . SER A 1 97 ? 12.809 0.853 42.531 1.00 48.72 97 SER A O 1
ATOM 782 N N . ASP A 1 98 ? 14.704 0.247 43.601 1.00 52.25 98 ASP A N 1
ATOM 783 C CA . ASP A 1 98 ? 15.302 1.575 43.732 1.00 52.25 98 ASP A CA 1
ATOM 784 C C . ASP A 1 98 ? 15.817 2.047 42.362 1.00 52.25 98 ASP A C 1
ATOM 786 O O . ASP A 1 98 ? 16.951 1.781 41.959 1.00 52.25 98 ASP A O 1
ATOM 790 N N . ALA A 1 99 ? 14.952 2.724 41.607 1.00 54.12 99 ALA A N 1
ATOM 791 C CA . ALA A 1 99 ? 15.342 3.427 40.393 1.00 54.12 99 ALA A CA 1
ATOM 792 C C . ALA A 1 99 ? 15.969 4.786 40.769 1.00 54.12 99 ALA A C 1
ATOM 794 O O . ALA A 1 99 ? 15.341 5.557 41.498 1.00 54.12 99 ALA A O 1
ATOM 795 N N . PRO A 1 100 ? 17.174 5.128 40.275 1.00 55.69 100 PRO A N 1
ATOM 796 C CA . PRO A 1 100 ? 17.756 6.442 40.503 1.00 55.69 100 PRO A CA 1
ATOM 797 C C . PRO A 1 100 ? 16.932 7.511 39.776 1.00 55.69 100 PRO A C 1
ATOM 799 O O . PRO A 1 100 ? 16.763 7.469 38.554 1.00 55.69 100 PRO A O 1
ATOM 802 N N . SER A 1 101 ? 16.426 8.472 40.547 1.00 45.38 101 SER A N 1
ATOM 803 C CA . SER A 1 101 ? 15.735 9.671 40.081 1.00 45.38 101 SER A CA 1
ATOM 804 C C . SER A 1 101 ? 16.586 10.412 39.050 1.00 45.38 101 SER A C 1
ATOM 806 O O . SER A 1 101 ? 17.560 11.082 39.384 1.00 45.38 101 SER A O 1
ATOM 808 N N . ARG A 1 102 ? 16.225 10.281 37.774 1.00 49.72 102 ARG A N 1
ATOM 809 C CA . ARG A 1 102 ? 16.777 11.095 36.695 1.00 49.72 102 ARG A CA 1
ATOM 810 C C . ARG A 1 102 ? 16.060 12.438 36.736 1.00 49.72 102 ARG A C 1
ATOM 812 O O . ARG A 1 102 ? 14.898 12.525 36.353 1.00 49.72 102 ARG A O 1
ATOM 819 N N . GLU A 1 103 ? 16.747 13.460 37.231 1.00 46.06 103 GLU A N 1
ATOM 820 C CA . GLU A 1 103 ? 16.285 14.845 37.194 1.00 46.06 103 GLU A CA 1
ATOM 821 C C . GLU A 1 103 ? 16.099 15.270 35.731 1.00 46.06 103 GLU A C 1
ATOM 823 O O . GLU A 1 103 ? 17.040 15.572 35.000 1.00 46.06 103 GLU A O 1
ATOM 828 N N . THR A 1 104 ? 14.855 15.215 35.262 1.00 49.59 104 THR A N 1
ATOM 829 C CA . THR A 1 104 ? 14.415 15.893 34.045 1.00 49.59 104 THR A CA 1
ATOM 830 C C . THR A 1 104 ? 14.407 17.389 34.322 1.00 49.59 104 THR A C 1
ATOM 832 O O . THR A 1 104 ? 13.417 17.941 34.804 1.00 49.59 104 THR A O 1
ATOM 835 N N . GLU A 1 105 ? 15.524 18.049 34.021 1.00 46.84 105 GLU A N 1
ATOM 836 C CA . GLU A 1 105 ? 15.566 19.500 33.886 1.00 46.84 105 GLU A CA 1
ATOM 837 C C . GLU A 1 105 ? 14.550 19.916 32.813 1.00 46.84 105 GLU A C 1
ATOM 839 O O . GLU A 1 105 ? 14.673 19.610 31.626 1.00 46.84 105 GLU A O 1
ATOM 844 N N . SER A 1 106 ? 13.480 20.564 33.265 1.00 54.53 106 SER A N 1
ATOM 845 C CA . SER A 1 106 ? 12.441 21.112 32.403 1.00 54.53 106 SER A CA 1
ATOM 846 C C . SER A 1 106 ? 13.011 22.298 31.612 1.00 54.53 106 SER A C 1
ATOM 848 O O . SER A 1 106 ? 13.538 23.224 32.230 1.00 54.53 106 SER A O 1
ATOM 850 N N . PRO A 1 107 ? 12.869 22.357 30.275 1.00 50.53 107 PRO A N 1
ATOM 851 C CA . PRO A 1 107 ? 13.424 23.435 29.449 1.00 50.53 107 PRO A CA 1
ATOM 852 C C . PRO A 1 107 ? 12.566 24.718 29.488 1.00 50.53 107 PRO A C 1
ATOM 854 O O . PRO A 1 107 ? 12.425 25.419 28.490 1.00 50.53 107 PRO A O 1
ATOM 857 N N . LEU A 1 108 ? 11.969 25.039 30.638 1.00 50.84 108 LEU A N 1
ATOM 858 C CA . LEU A 1 108 ? 10.968 26.104 30.795 1.00 50.84 108 LEU A CA 1
ATOM 859 C C . LEU A 1 108 ? 11.552 27.488 31.135 1.00 50.84 108 LEU A C 1
ATOM 861 O O . LEU A 1 108 ? 10.792 28.407 31.410 1.00 50.84 108 LEU A O 1
ATOM 865 N N . ASN A 1 109 ? 12.877 27.661 31.072 1.00 50.69 109 ASN A N 1
ATOM 866 C CA . ASN A 1 109 ? 13.557 28.925 31.401 1.00 50.69 109 ASN A CA 1
ATOM 867 C C . ASN A 1 109 ? 14.329 29.561 30.230 1.00 50.69 109 ASN A C 1
ATOM 869 O O . ASN A 1 109 ? 15.247 30.352 30.445 1.00 50.69 109 ASN A O 1
ATOM 873 N N . ALA A 1 110 ? 13.964 29.259 28.981 1.00 59.88 110 ALA A N 1
ATOM 874 C CA . ALA A 1 110 ? 14.436 30.071 27.862 1.00 59.88 110 ALA A CA 1
ATOM 875 C C . ALA A 1 110 ? 13.732 31.447 27.904 1.00 59.88 110 ALA A C 1
ATOM 877 O O . ALA A 1 110 ? 12.499 31.485 27.891 1.00 59.88 110 ALA A O 1
ATOM 878 N N . PRO A 1 111 ? 14.467 32.575 27.964 1.00 56.81 111 PRO A N 1
ATOM 879 C CA . PRO A 1 111 ? 13.862 33.897 27.873 1.00 56.81 111 PRO A CA 1
ATOM 880 C C . PRO A 1 111 ? 13.146 34.024 26.525 1.00 56.81 111 PRO A C 1
ATOM 882 O O . PRO A 1 111 ? 13.754 33.862 25.466 1.00 56.81 111 PRO A O 1
ATOM 885 N N . MET A 1 112 ? 11.837 34.277 26.584 1.00 64.94 112 MET A N 1
ATOM 886 C CA . MET A 1 112 ? 11.010 34.604 25.425 1.00 64.94 112 MET A CA 1
ATOM 887 C C . MET A 1 112 ? 11.691 35.710 24.605 1.00 64.94 112 MET A C 1
ATOM 889 O O . MET A 1 112 ? 12.041 36.743 25.183 1.00 64.94 112 MET A O 1
ATOM 893 N N . PRO A 1 113 ? 11.887 35.532 23.287 1.00 62.59 113 PRO A N 1
ATOM 894 C CA . PRO A 1 113 ? 12.388 36.606 22.448 1.00 62.59 113 PRO A CA 1
ATOM 895 C C . PRO A 1 113 ? 11.395 37.774 22.472 1.00 62.59 113 PRO A C 1
ATOM 897 O O . PRO A 1 113 ? 10.188 37.589 22.308 1.00 62.59 113 PRO A O 1
ATOM 900 N N . GLU A 1 114 ? 11.938 38.965 22.718 1.00 70.44 114 GLU A N 1
ATOM 901 C CA . GLU A 1 114 ? 11.246 40.254 22.689 1.00 70.44 114 GLU A CA 1
ATOM 902 C C . GLU A 1 114 ? 10.310 40.371 21.470 1.00 70.44 114 GLU A C 1
ATOM 904 O O . GLU 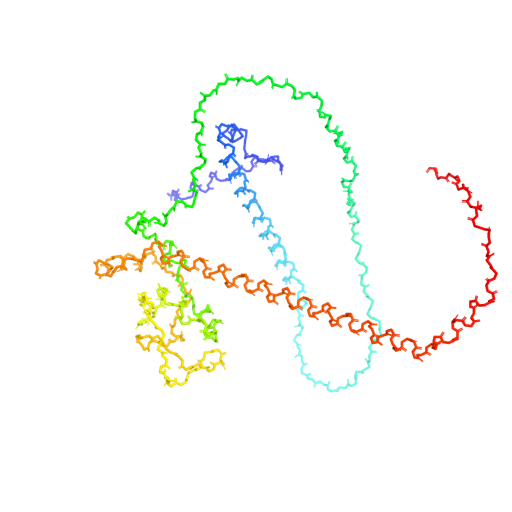A 1 114 ? 10.694 39.980 20.360 1.00 70.44 114 GLU A O 1
ATOM 909 N N . PRO A 1 115 ? 9.094 40.923 21.637 1.00 57.00 115 PRO A N 1
ATOM 910 C CA . PRO A 1 115 ? 8.191 41.156 20.522 1.00 57.00 115 PRO A CA 1
ATOM 911 C C . PRO A 1 115 ? 8.851 42.103 19.515 1.00 57.00 115 PRO A C 1
ATOM 913 O O . PRO A 1 115 ? 9.198 43.245 19.823 1.00 57.00 115 PRO A O 1
ATOM 916 N N . PHE A 1 116 ? 9.022 41.596 18.296 1.00 48.81 116 PHE A N 1
ATOM 917 C CA . PHE A 1 116 ? 9.541 42.321 17.143 1.00 48.81 116 PHE A CA 1
ATOM 918 C C . PHE A 1 116 ? 8.791 43.655 16.983 1.00 48.81 116 PHE A C 1
ATOM 920 O O . PHE A 1 116 ? 7.591 43.680 16.717 1.00 48.81 116 PHE A O 1
ATOM 927 N N . ARG A 1 117 ? 9.493 44.779 17.170 1.00 52.62 117 ARG A N 1
ATOM 928 C CA . ARG A 1 117 ? 8.962 46.120 16.894 1.00 52.62 117 ARG A CA 1
ATOM 929 C C . ARG A 1 117 ? 8.855 46.308 15.380 1.00 52.62 117 ARG A C 1
ATOM 931 O O . ARG A 1 117 ? 9.869 46.375 14.696 1.00 52.62 117 ARG A O 1
ATOM 938 N N . GLU A 1 118 ? 7.634 46.449 14.871 1.00 53.31 118 GLU A N 1
ATOM 939 C CA . GLU A 1 118 ? 7.290 46.662 13.450 1.00 53.31 118 GLU A CA 1
ATOM 940 C C . GLU A 1 118 ? 7.707 48.041 12.875 1.00 53.31 118 GLU A C 1
ATOM 942 O O . GLU A 1 118 ? 7.129 48.508 11.898 1.00 53.31 118 GLU A O 1
ATOM 947 N N . ALA A 1 119 ? 8.693 48.735 13.451 1.00 53.97 119 ALA A N 1
ATOM 948 C CA . ALA A 1 119 ? 8.921 50.153 13.148 1.00 53.97 119 ALA A CA 1
ATOM 949 C C . ALA A 1 119 ? 9.988 50.465 12.077 1.00 53.97 119 ALA A C 1
ATOM 951 O O . ALA A 1 119 ? 10.002 51.592 11.595 1.00 53.97 119 ALA A O 1
ATOM 952 N N . ASP A 1 120 ? 10.827 49.514 11.643 1.00 47.84 120 ASP A N 1
ATOM 953 C CA . ASP A 1 120 ? 12.023 49.841 10.833 1.00 47.84 120 ASP A CA 1
ATOM 954 C C . ASP A 1 120 ? 12.073 49.222 9.420 1.00 47.84 120 ASP A C 1
ATOM 956 O O . ASP A 1 120 ? 13.143 49.067 8.833 1.00 47.84 120 ASP A O 1
ATOM 960 N N . LEU A 1 121 ? 10.925 48.921 8.802 1.00 50.88 121 LEU A N 1
ATOM 961 C CA . LEU A 1 121 ? 10.864 48.532 7.381 1.00 50.88 121 LEU A CA 1
ATOM 962 C C . LEU A 1 121 ? 10.348 49.667 6.485 1.00 50.88 121 LEU A C 1
ATOM 964 O O . LEU A 1 121 ? 9.401 49.510 5.719 1.00 50.88 121 LEU A O 1
ATOM 968 N N . LEU A 1 122 ? 11.026 50.814 6.539 1.00 51.06 122 LEU A N 1
ATOM 969 C CA . LEU A 1 122 ? 10.981 51.822 5.478 1.00 51.06 122 LEU A CA 1
ATOM 970 C C . LEU A 1 122 ? 12.124 51.555 4.491 1.00 51.06 122 LEU A C 1
ATOM 972 O O . LEU A 1 122 ? 13.151 52.230 4.510 1.00 51.06 122 LEU A O 1
ATOM 976 N N . PHE A 1 123 ? 11.947 50.556 3.624 1.00 45.62 123 PHE A N 1
ATOM 977 C CA . PHE A 1 123 ? 12.791 50.387 2.441 1.00 45.62 123 PHE A CA 1
ATOM 978 C C . PHE A 1 123 ? 12.080 50.964 1.216 1.00 45.62 123 PHE A C 1
ATOM 980 O O . PHE A 1 123 ? 10.989 50.543 0.834 1.00 45.62 123 PHE A O 1
ATOM 987 N N . SER A 1 124 ? 12.730 51.965 0.633 1.00 44.34 124 SER A N 1
ATOM 988 C CA . SER A 1 124 ? 12.366 52.698 -0.571 1.00 44.34 124 SER A CA 1
ATOM 989 C C . SER A 1 124 ? 11.869 51.802 -1.706 1.00 44.34 124 SER A C 1
ATOM 991 O O . SER A 1 124 ? 12.551 50.868 -2.121 1.00 44.34 124 SER A O 1
ATOM 993 N N . THR A 1 125 ? 10.718 52.151 -2.277 1.00 42.44 125 THR A N 1
ATOM 994 C CA . THR A 1 125 ? 10.229 51.616 -3.550 1.00 42.44 125 THR A CA 1
ATOM 995 C C . THR A 1 125 ? 11.114 52.095 -4.707 1.00 42.44 125 THR A C 1
ATOM 997 O O . THR A 1 125 ? 11.162 53.306 -4.947 1.00 42.44 125 THR A O 1
ATOM 1000 N N . PRO A 1 126 ? 11.753 51.212 -5.496 1.00 48.06 126 PRO A N 1
ATOM 1001 C CA . PRO A 1 126 ? 12.217 51.570 -6.820 1.00 48.06 126 PRO A CA 1
ATOM 1002 C C . PRO A 1 126 ? 11.079 51.330 -7.812 1.00 48.06 126 PRO A C 1
ATOM 1004 O O . PRO A 1 126 ? 10.668 50.202 -8.088 1.00 48.06 126 PRO A O 1
ATOM 1007 N N . THR A 1 127 ? 10.585 52.427 -8.367 1.00 50.53 127 THR A N 1
ATOM 1008 C CA . THR A 1 127 ? 9.766 52.474 -9.572 1.00 50.53 127 THR A CA 1
ATOM 1009 C C . THR A 1 127 ? 10.560 51.876 -10.736 1.00 50.53 127 THR A C 1
ATOM 1011 O O . THR A 1 127 ? 11.373 52.563 -11.347 1.00 50.53 127 THR A O 1
ATOM 1014 N N . HIS A 1 128 ? 10.358 50.597 -11.055 1.00 44.72 128 HIS A N 1
ATOM 1015 C CA . HIS A 1 128 ? 10.798 50.055 -12.340 1.00 44.72 128 HIS A CA 1
ATOM 1016 C C . HIS A 1 128 ? 9.849 48.957 -12.825 1.00 44.72 128 HIS A C 1
ATOM 1018 O O . HIS A 1 128 ? 9.869 47.815 -12.371 1.00 44.72 128 HIS A O 1
ATOM 1024 N N . SER A 1 129 ? 9.009 49.328 -13.787 1.00 57.28 129 SER A N 1
ATOM 1025 C CA . SER A 1 129 ? 8.192 48.431 -14.593 1.00 57.28 129 SER A CA 1
ATOM 1026 C C . SER A 1 129 ? 9.091 47.482 -15.392 1.00 57.28 129 SER A C 1
ATOM 1028 O O . SER A 1 129 ? 9.633 47.849 -16.433 1.00 57.28 129 SER A O 1
ATOM 1030 N N . ALA A 1 130 ? 9.248 46.259 -14.902 1.00 46.44 130 ALA A N 1
ATOM 1031 C CA . ALA A 1 130 ? 9.632 45.102 -15.698 1.00 46.44 130 ALA A CA 1
ATOM 1032 C C . ALA A 1 130 ? 8.454 44.114 -15.647 1.00 46.44 130 ALA A C 1
ATOM 1034 O O . ALA A 1 130 ? 7.893 43.925 -14.564 1.00 46.44 130 ALA A O 1
ATOM 1035 N N . PRO A 1 131 ? 8.031 43.510 -16.772 1.00 50.25 131 PRO A N 1
ATOM 1036 C CA . PRO A 1 131 ? 6.974 42.506 -16.771 1.00 50.25 131 PRO A CA 1
ATOM 1037 C C . PRO A 1 131 ? 7.491 41.254 -16.056 1.00 50.25 131 PRO A C 1
ATOM 1039 O O . PRO A 1 131 ? 8.095 40.369 -16.658 1.00 50.25 131 PRO A O 1
ATOM 1042 N N . TYR A 1 132 ? 7.299 41.210 -14.739 1.00 44.31 132 TYR A N 1
ATOM 1043 C CA . TYR A 1 132 ? 7.574 40.037 -13.930 1.00 44.31 132 TYR A CA 1
ATOM 1044 C C . TYR A 1 132 ? 6.637 38.915 -14.364 1.00 44.31 132 TYR A C 1
ATOM 1046 O O . TYR A 1 132 ? 5.415 39.026 -14.262 1.00 44.31 132 TYR A O 1
ATOM 1054 N N . ASN A 1 133 ? 7.265 37.854 -14.869 1.00 54.28 133 ASN A N 1
ATOM 1055 C CA . ASN A 1 133 ? 6.859 36.459 -14.777 1.00 54.28 133 ASN A CA 1
ATOM 1056 C C . ASN A 1 133 ? 5.607 36.254 -13.919 1.00 54.28 133 ASN A C 1
ATOM 1058 O O . ASN A 1 133 ? 5.684 36.156 -12.694 1.00 54.28 133 ASN A O 1
ATOM 1062 N N . GLN A 1 134 ? 4.456 36.132 -14.580 1.00 54.47 134 GLN A N 1
ATOM 1063 C CA . GLN A 1 134 ? 3.339 35.429 -13.970 1.00 54.47 134 GLN A CA 1
ATOM 1064 C C . GLN A 1 134 ? 3.867 34.043 -13.568 1.00 54.47 134 GLN A C 1
ATOM 1066 O O . GLN A 1 134 ? 4.519 33.401 -14.403 1.00 54.47 134 GLN A O 1
ATOM 1071 N N . PRO A 1 135 ? 3.652 33.577 -12.322 1.00 48.72 135 PRO A N 1
ATOM 1072 C CA . PRO A 1 135 ? 3.975 32.202 -11.976 1.00 48.72 135 PRO A CA 1
ATOM 1073 C C . PRO A 1 135 ? 3.298 31.316 -13.025 1.00 48.72 135 PRO A C 1
ATOM 1075 O O . PRO A 1 135 ? 2.127 31.574 -13.334 1.00 48.72 135 PRO A O 1
ATOM 1078 N N . PRO A 1 136 ? 4.013 30.349 -13.633 1.00 54.12 136 PRO A N 1
ATOM 1079 C CA . PRO A 1 136 ? 3.424 29.490 -14.645 1.00 54.12 136 PRO A CA 1
ATOM 1080 C C . PRO A 1 136 ? 2.139 28.942 -14.049 1.00 54.12 136 PRO A C 1
ATOM 1082 O O . PRO A 1 136 ? 2.149 28.313 -12.991 1.00 54.12 136 PRO A O 1
ATOM 1085 N N . THR A 1 137 ? 1.015 29.289 -14.667 1.00 55.66 137 THR A N 1
ATOM 1086 C CA . THR A 1 137 ? -0.288 28.834 -14.219 1.00 55.66 137 THR A CA 1
ATOM 1087 C C . THR A 1 137 ? -0.246 27.313 -14.322 1.00 55.66 137 THR A C 1
ATOM 1089 O O . THR A 1 137 ? -0.335 26.742 -15.404 1.00 55.66 137 THR A O 1
ATOM 1092 N N . LEU A 1 138 ? -0.058 26.630 -13.187 1.00 51.41 138 LEU A N 1
ATOM 1093 C CA . LEU A 1 138 ? 0.046 25.164 -13.100 1.00 51.41 138 LEU A CA 1
ATOM 1094 C C . LEU A 1 138 ? -1.245 24.448 -13.550 1.00 51.41 138 LEU A C 1
ATOM 1096 O O . LEU A 1 138 ? -1.311 23.225 -13.570 1.00 51.41 138 LEU A O 1
ATOM 1100 N N . PHE A 1 139 ? -2.258 25.217 -13.951 1.00 49.44 139 PHE A N 1
ATOM 1101 C CA . PHE A 1 139 ? -3.503 24.775 -14.566 1.00 49.44 139 PHE A CA 1
ATOM 1102 C C . PHE A 1 139 ? -3.547 25.058 -16.074 1.00 49.44 139 PHE A C 1
ATOM 1104 O O . PHE A 1 139 ? -4.627 25.236 -16.643 1.00 49.44 139 PHE A O 1
ATOM 1111 N N . ALA A 1 140 ? -2.391 25.118 -16.742 1.00 50.09 140 ALA A N 1
ATOM 1112 C CA . ALA A 1 140 ? -2.338 25.081 -18.195 1.00 50.09 140 ALA A CA 1
ATOM 1113 C C . ALA A 1 140 ? -3.157 23.877 -18.695 1.00 50.09 140 ALA A C 1
ATOM 1115 O O . ALA A 1 140 ? -2.968 22.747 -18.240 1.00 50.09 140 ALA A O 1
ATOM 1116 N N . ARG A 1 141 ? -4.112 24.172 -19.592 1.00 56.59 141 ARG A N 1
ATOM 1117 C CA . ARG A 1 141 ? -4.934 23.239 -20.382 1.00 56.59 141 ARG A CA 1
ATOM 1118 C C . ARG A 1 141 ? -4.277 21.864 -20.491 1.00 56.59 141 ARG A C 1
ATOM 1120 O O . ARG A 1 141 ? -3.164 21.798 -20.999 1.00 56.59 141 ARG A O 1
ATOM 1127 N N . ASN A 1 142 ? -5.006 20.822 -20.063 1.00 60.25 142 ASN A N 1
ATOM 1128 C CA . ASN A 1 142 ? -4.700 19.395 -20.237 1.00 60.25 142 ASN A CA 1
ATOM 1129 C C . ASN A 1 142 ? -3.571 19.178 -21.259 1.00 60.25 142 ASN A C 1
ATOM 1131 O O . ASN A 1 142 ? -3.844 19.360 -22.452 1.00 60.25 142 ASN A O 1
ATOM 1135 N N . PRO A 1 143 ? -2.340 18.851 -20.815 1.00 59.81 143 PRO A N 1
ATOM 1136 C CA . PRO A 1 143 ? -1.213 18.705 -21.718 1.00 59.81 143 PRO A CA 1
ATOM 1137 C C . PRO A 1 143 ? -1.610 17.782 -22.864 1.00 59.81 143 PRO A C 1
ATOM 1139 O O . PRO A 1 143 ? -2.286 16.764 -22.654 1.00 59.81 143 PRO A O 1
ATOM 1142 N N . THR A 1 144 ? -1.250 18.168 -24.086 1.00 66.06 144 THR A N 1
ATOM 1143 C CA . THR A 1 144 ? -1.469 17.324 -25.256 1.00 66.06 144 THR A CA 1
ATOM 1144 C C . THR A 1 144 ? -0.897 15.930 -24.964 1.00 66.06 144 THR A C 1
ATOM 1146 O O . THR A 1 144 ? 0.193 15.833 -24.400 1.00 66.06 144 THR A O 1
ATOM 1149 N N . PRO A 1 145 ? -1.614 14.836 -25.294 1.00 63.72 145 PRO A N 1
ATOM 1150 C CA . PRO A 1 145 ? -1.219 13.474 -24.918 1.00 63.72 145 PRO A CA 1
ATOM 1151 C C . PRO A 1 145 ? 0.193 13.051 -25.354 1.00 63.72 145 PRO A C 1
ATOM 1153 O O . PRO A 1 145 ? 0.718 12.092 -24.800 1.00 63.72 145 PRO A O 1
ATOM 1156 N N . GLU A 1 146 ? 0.792 13.750 -26.320 1.00 70.25 146 GLU A N 1
ATOM 1157 C CA . GLU A 1 146 ? 2.163 13.537 -26.804 1.00 70.25 146 GLU A CA 1
ATOM 1158 C C . GLU A 1 146 ? 3.259 14.097 -25.883 1.00 70.25 146 GLU A C 1
ATOM 1160 O O . GLU A 1 146 ? 4.415 13.732 -26.042 1.00 70.25 146 GLU A O 1
ATOM 1165 N N . ALA A 1 147 ? 2.936 14.956 -24.910 1.00 75.81 147 ALA A N 1
ATOM 1166 C CA . ALA A 1 147 ? 3.937 15.615 -24.062 1.00 75.81 147 ALA A CA 1
ATOM 1167 C C . ALA A 1 147 ? 4.329 14.814 -22.805 1.00 75.81 147 ALA A C 1
ATOM 1169 O O . ALA A 1 147 ? 5.076 15.307 -21.960 1.00 75.81 147 ALA A O 1
ATOM 1170 N N . TYR A 1 148 ? 3.793 13.606 -22.632 1.00 73.19 148 TYR A N 1
ATOM 1171 C CA . TYR A 1 148 ? 4.069 12.796 -21.453 1.00 73.19 148 TYR A CA 1
ATOM 1172 C C . TYR A 1 148 ? 5.318 11.933 -21.671 1.00 73.19 148 TYR A C 1
ATOM 1174 O O . TYR A 1 148 ? 5.380 11.229 -22.680 1.00 73.19 148 TYR A O 1
ATOM 1182 N N . PRO A 1 149 ? 6.292 11.952 -20.742 1.00 76.81 149 PRO A N 1
ATOM 1183 C CA . PRO A 1 149 ? 7.467 11.098 -20.844 1.00 76.81 149 PRO A CA 1
ATOM 1184 C C . PRO A 1 149 ? 7.058 9.621 -20.834 1.00 76.81 149 PRO A C 1
ATOM 1186 O O . PRO A 1 149 ? 6.040 9.242 -20.244 1.00 76.81 149 PRO A O 1
ATOM 1189 N N . GLU A 1 150 ? 7.866 8.783 -21.483 1.00 77.38 150 GLU A N 1
ATOM 1190 C CA . GLU A 1 150 ? 7.709 7.333 -21.412 1.00 77.38 150 GLU A CA 1
ATOM 1191 C C . GLU A 1 150 ? 7.698 6.886 -19.945 1.00 77.38 150 GLU A C 1
ATOM 1193 O O . GLU A 1 150 ? 8.486 7.361 -19.125 1.00 77.38 150 GLU A O 1
ATOM 1198 N N . ALA A 1 151 ? 6.758 6.007 -19.594 1.00 79.00 151 ALA A N 1
ATOM 1199 C CA . ALA A 1 151 ? 6.577 5.588 -18.212 1.00 79.00 151 ALA A CA 1
ATOM 1200 C C . ALA A 1 151 ? 7.834 4.906 -17.668 1.00 79.00 151 ALA A C 1
ATOM 1202 O O . ALA A 1 151 ? 8.343 3.943 -18.250 1.00 79.00 151 ALA A O 1
ATOM 1203 N N . SER A 1 152 ? 8.296 5.377 -16.512 1.00 83.50 152 SER A N 1
ATOM 1204 C CA . SER A 1 152 ? 9.435 4.789 -15.824 1.00 83.50 152 SER A CA 1
ATOM 1205 C C . SER A 1 152 ? 9.068 3.422 -15.242 1.00 83.50 152 SER A C 1
ATOM 1207 O O . SER A 1 152 ? 7.915 3.131 -14.915 1.00 83.50 152 SER A O 1
ATOM 1209 N N . LEU A 1 153 ? 10.081 2.580 -15.026 1.00 79.88 153 LEU A N 1
ATOM 1210 C CA . LEU A 1 153 ? 9.941 1.311 -14.302 1.00 79.88 153 LEU A CA 1
ATOM 1211 C C . LEU A 1 153 ? 9.271 1.507 -12.937 1.00 79.88 153 LEU A C 1
ATOM 1213 O O . LEU A 1 153 ? 8.469 0.684 -12.493 1.00 79.88 153 LEU A O 1
ATOM 1217 N N . PHE A 1 154 ? 9.607 2.616 -12.287 1.00 84.81 154 PHE A N 1
ATOM 1218 C CA . PHE A 1 154 ? 9.069 2.989 -10.992 1.00 84.81 154 PHE A CA 1
ATOM 1219 C C . PHE A 1 154 ? 7.568 3.290 -11.050 1.00 84.81 154 PHE A C 1
ATOM 1221 O O . PHE A 1 154 ? 6.831 2.928 -10.133 1.00 84.81 154 PHE A O 1
ATOM 1228 N N . ASP A 1 155 ? 7.097 3.868 -12.154 1.00 87.19 155 ASP A N 1
ATOM 1229 C CA . ASP A 1 155 ? 5.680 4.154 -12.355 1.00 87.19 155 ASP A CA 1
ATOM 1230 C C . ASP A 1 155 ? 4.892 2.845 -12.440 1.00 87.19 155 ASP A C 1
ATOM 1232 O O . ASP A 1 155 ? 3.858 2.687 -11.784 1.00 87.19 155 ASP A O 1
ATOM 1236 N N . LEU A 1 156 ? 5.411 1.855 -13.175 1.00 87.94 156 LEU A N 1
ATOM 1237 C CA . LEU A 1 156 ? 4.752 0.557 -13.327 1.00 87.94 156 LEU A CA 1
ATOM 1238 C C . LEU A 1 156 ? 4.603 -0.181 -11.986 1.00 87.94 156 LEU A C 1
ATOM 1240 O O . LEU A 1 156 ? 3.541 -0.746 -11.724 1.00 87.94 156 LEU A O 1
ATOM 1244 N N . GLU A 1 157 ? 5.611 -0.124 -11.109 1.00 89.50 157 GLU A N 1
ATOM 1245 C CA . GLU A 1 157 ? 5.508 -0.688 -9.753 1.00 89.50 157 GLU A CA 1
ATOM 1246 C C . GLU A 1 157 ? 4.503 0.092 -8.884 1.00 89.50 157 GLU A C 1
ATOM 1248 O O . GLU A 1 157 ? 3.780 -0.525 -8.102 1.00 89.50 157 GLU A O 1
ATOM 1253 N N . ARG A 1 158 ? 4.370 1.417 -9.060 1.00 88.62 158 ARG A N 1
ATOM 1254 C CA . ARG A 1 158 ? 3.339 2.222 -8.373 1.00 88.62 158 ARG A CA 1
ATOM 1255 C C . ARG A 1 158 ? 1.918 1.828 -8.778 1.00 88.62 158 ARG A C 1
ATOM 1257 O O . ARG A 1 158 ? 1.044 1.778 -7.920 1.00 88.62 158 ARG A O 1
ATOM 1264 N N . CYS A 1 159 ? 1.683 1.519 -10.055 1.00 89.38 159 CYS A N 1
ATOM 1265 C CA . CYS A 1 159 ? 0.383 1.038 -10.555 1.00 89.38 159 CYS A CA 1
ATOM 1266 C C . CYS A 1 159 ? 0.179 -0.477 -10.422 1.00 89.38 159 CYS A C 1
ATOM 1268 O O . CYS A 1 159 ? -0.823 -1.018 -10.911 1.00 89.38 159 CYS A O 1
ATOM 1270 N N . ARG A 1 160 ? 1.117 -1.190 -9.790 1.00 93.38 160 ARG A N 1
ATOM 1271 C CA . ARG A 1 160 ? 0.976 -2.622 -9.568 1.00 93.38 160 ARG A CA 1
ATOM 1272 C C . ARG A 1 160 ? -0.018 -2.885 -8.448 1.00 93.38 160 ARG A C 1
ATOM 1274 O O . ARG A 1 160 ? 0.110 -2.385 -7.333 1.00 93.38 160 ARG A O 1
ATOM 1281 N N . LEU A 1 161 ? -0.961 -3.777 -8.714 1.00 93.56 161 LEU A N 1
ATOM 1282 C CA . LEU A 1 161 ? -1.867 -4.274 -7.692 1.00 93.56 161 LEU A CA 1
ATOM 1283 C C . LEU A 1 161 ? -1.312 -5.538 -7.041 1.00 93.56 161 LEU A C 1
ATOM 1285 O O . LEU A 1 161 ? -1.026 -6.540 -7.701 1.00 93.56 161 LEU A O 1
ATOM 1289 N N . SER A 1 162 ? -1.185 -5.483 -5.718 1.00 94.12 162 SER A N 1
ATOM 1290 C CA . SER A 1 162 ? -0.906 -6.649 -4.885 1.00 94.12 162 SER A CA 1
ATOM 1291 C C . SER A 1 162 ? -2.183 -7.469 -4.666 1.00 94.12 162 SER A C 1
ATOM 1293 O O . SER A 1 162 ? -3.299 -6.934 -4.706 1.00 94.12 162 SER A O 1
ATOM 1295 N N . ARG A 1 163 ? -2.035 -8.770 -4.393 1.00 93.81 163 ARG A N 1
ATOM 1296 C CA . ARG A 1 163 ? -3.150 -9.660 -4.034 1.00 93.81 163 ARG A CA 1
ATOM 1297 C C . ARG A 1 163 ? -3.905 -9.090 -2.835 1.00 93.81 163 ARG A C 1
ATOM 1299 O O . ARG A 1 163 ? -5.133 -9.054 -2.854 1.00 93.81 163 ARG A O 1
ATOM 1306 N N . ARG A 1 164 ? -3.188 -8.579 -1.829 1.00 91.25 164 ARG A N 1
ATOM 1307 C CA . ARG A 1 164 ? -3.795 -7.952 -0.638 1.00 91.25 164 ARG A CA 1
ATOM 1308 C C . ARG A 1 164 ? -4.691 -6.760 -0.982 1.00 91.25 164 ARG A C 1
ATOM 1310 O O . ARG A 1 164 ? -5.807 -6.678 -0.473 1.00 91.25 164 ARG A O 1
ATOM 1317 N N . LEU A 1 165 ? -4.233 -5.853 -1.851 1.00 90.50 165 LEU A N 1
ATOM 1318 C CA . LEU A 1 165 ? -5.028 -4.687 -2.262 1.00 90.50 165 LEU A CA 1
ATOM 1319 C C . LEU A 1 165 ? -6.277 -5.107 -3.034 1.00 90.50 165 LEU A C 1
ATOM 1321 O O . LEU A 1 165 ? -7.362 -4.581 -2.791 1.00 90.50 165 LEU A O 1
ATOM 1325 N N . ILE A 1 166 ? -6.137 -6.092 -3.919 1.00 92.44 166 ILE A N 1
ATOM 1326 C CA . ILE A 1 166 ? -7.263 -6.626 -4.681 1.00 92.44 166 ILE A CA 1
ATOM 1327 C C . ILE A 1 166 ? -8.309 -7.212 -3.740 1.00 92.44 166 ILE A C 1
ATOM 1329 O O . ILE A 1 166 ? -9.465 -6.819 -3.826 1.00 92.44 166 ILE A O 1
ATOM 1333 N N . LEU A 1 167 ? -7.922 -8.081 -2.805 1.00 90.25 167 LEU A N 1
ATOM 1334 C CA . LEU A 1 167 ? -8.858 -8.694 -1.855 1.00 90.25 167 LEU A CA 1
ATOM 1335 C C . LEU A 1 167 ? -9.574 -7.661 -0.991 1.00 90.25 167 LEU A C 1
ATOM 1337 O O . LEU A 1 167 ? -10.785 -7.759 -0.790 1.00 90.25 167 LEU A O 1
ATOM 1341 N N . ARG A 1 168 ? -8.841 -6.641 -0.535 1.00 89.25 168 ARG A N 1
ATOM 1342 C CA . ARG A 1 168 ? -9.401 -5.544 0.256 1.00 89.25 168 ARG A CA 1
ATOM 1343 C C . ARG A 1 168 ? -10.486 -4.786 -0.506 1.00 89.25 168 ARG A C 1
ATOM 1345 O O . ARG A 1 168 ? -11.510 -4.442 0.077 1.00 89.25 168 ARG A O 1
ATOM 1352 N N . PHE A 1 169 ? -10.269 -4.525 -1.793 1.00 89.62 169 PHE A N 1
ATOM 1353 C CA . PHE A 1 169 ? -11.179 -3.707 -2.592 1.00 89.62 169 PHE A CA 1
ATOM 1354 C C . PHE A 1 169 ? -12.184 -4.511 -3.417 1.00 89.62 169 PHE A C 1
ATOM 1356 O O . PHE A 1 169 ? -13.139 -3.929 -3.918 1.00 89.62 169 PHE A O 1
ATOM 1363 N N . LEU A 1 170 ? -12.056 -5.836 -3.511 1.00 90.69 170 LEU A N 1
ATOM 1364 C CA . LEU A 1 170 ? -12.894 -6.677 -4.371 1.00 90.69 170 LEU A CA 1
ATOM 1365 C C . LEU A 1 170 ? -14.397 -6.569 -4.062 1.00 90.69 170 LEU A C 1
ATOM 1367 O O . LEU A 1 170 ? -15.222 -6.714 -4.968 1.00 90.69 170 LEU A O 1
ATOM 1371 N N . LYS A 1 171 ? -14.744 -6.293 -2.798 1.00 88.38 171 LYS A N 1
ATOM 1372 C CA . LYS A 1 171 ? -16.126 -6.105 -2.323 1.00 88.38 171 LYS A CA 1
ATOM 1373 C C . LYS A 1 171 ? -16.713 -4.738 -2.687 1.00 88.38 171 LYS A C 1
ATOM 1375 O O . LYS A 1 171 ? -17.929 -4.578 -2.675 1.00 88.38 171 LYS A O 1
ATOM 1380 N N . MET A 1 172 ? -15.877 -3.764 -3.037 1.00 87.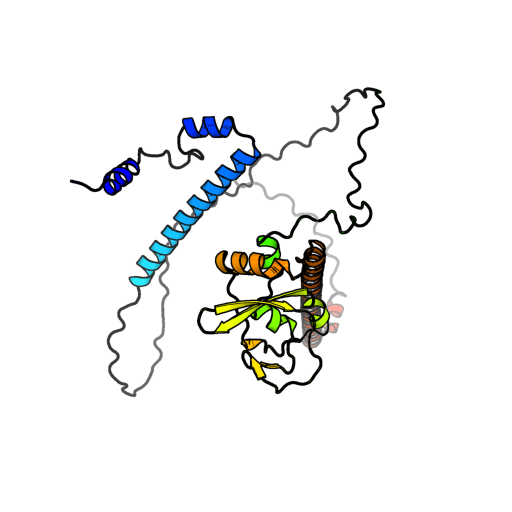31 172 MET A N 1
ATOM 1381 C CA . MET A 1 172 ? -16.325 -2.409 -3.339 1.00 87.31 172 MET A CA 1
ATOM 1382 C C . MET A 1 172 ? -17.025 -2.356 -4.704 1.00 87.31 172 MET A C 1
ATOM 1384 O O . MET A 1 172 ? -16.584 -2.969 -5.681 1.00 87.31 172 MET A O 1
ATOM 1388 N N . SER A 1 173 ? -18.120 -1.600 -4.800 1.00 89.94 173 SER A N 1
ATOM 1389 C CA . SER A 1 173 ? -18.906 -1.454 -6.039 1.00 89.94 173 SER A CA 1
ATOM 1390 C C . SER A 1 173 ? -18.132 -0.735 -7.152 1.00 89.94 173 SER A C 1
ATOM 1392 O O . SER A 1 173 ? -18.303 -1.028 -8.335 1.00 89.94 173 SER A O 1
ATOM 1394 N N . TRP A 1 174 ? -17.224 0.162 -6.776 1.00 87.69 174 TRP A N 1
ATOM 1395 C CA . TRP A 1 174 ? -16.370 0.931 -7.680 1.00 87.69 174 TRP A CA 1
ATOM 1396 C C . TRP A 1 174 ? -15.128 0.173 -8.167 1.00 87.69 174 TRP A C 1
ATOM 1398 O O . TRP A 1 174 ? -14.448 0.636 -9.086 1.00 87.69 174 TRP A O 1
ATOM 1408 N N . PHE A 1 175 ? -14.833 -0.999 -7.594 1.00 90.25 175 PHE A N 1
ATOM 1409 C CA . PHE A 1 175 ? -13.583 -1.727 -7.825 1.00 90.25 175 PHE A CA 1
ATOM 1410 C C . PHE A 1 175 ? -13.323 -2.050 -9.299 1.00 90.25 175 PHE A C 1
ATOM 1412 O O . PHE A 1 175 ? -12.194 -1.937 -9.767 1.00 90.25 175 PHE A O 1
ATOM 1419 N N . GLY A 1 176 ? -14.372 -2.375 -10.060 1.00 92.88 176 GLY A N 1
ATOM 1420 C CA . GLY A 1 176 ? -14.235 -2.681 -11.486 1.00 92.88 176 GLY A CA 1
ATOM 1421 C C . GLY A 1 176 ? -13.719 -1.522 -12.328 1.00 92.88 176 GLY A C 1
ATOM 1422 O O . GLY A 1 176 ? -12.961 -1.751 -13.264 1.00 92.88 176 GLY A O 1
ATOM 1423 N N . LYS A 1 177 ? -14.067 -0.283 -11.966 1.00 91.31 177 LYS A N 1
ATOM 1424 C CA . LYS A 1 177 ? -13.543 0.914 -12.639 1.00 91.31 177 LYS A CA 1
ATOM 1425 C C . LYS A 1 177 ? -12.117 1.231 -12.197 1.00 91.31 177 LYS A C 1
ATOM 1427 O O . LYS A 1 177 ? -11.346 1.758 -12.984 1.00 91.31 177 LYS A O 1
ATOM 1432 N N . TYR A 1 178 ? -11.789 0.922 -10.945 1.00 89.44 178 TYR A N 1
ATOM 1433 C CA . TYR A 1 178 ? -10.472 1.171 -10.366 1.00 89.44 178 TYR A CA 1
ATOM 1434 C C . TYR A 1 178 ? -9.390 0.257 -10.946 1.00 89.44 178 TYR A C 1
ATOM 1436 O O . TYR A 1 178 ? -8.312 0.723 -11.298 1.00 89.44 178 TYR A O 1
ATOM 1444 N N . ILE A 1 179 ? -9.674 -1.043 -11.064 1.00 92.50 179 ILE A N 1
ATOM 1445 C CA . ILE A 1 179 ? -8.679 -2.019 -11.524 1.00 92.50 179 ILE A CA 1
ATOM 1446 C C . ILE A 1 179 ? -8.392 -1.924 -13.030 1.00 92.50 179 ILE A C 1
ATOM 1448 O O . ILE A 1 179 ? -7.363 -2.405 -13.495 1.00 92.50 179 ILE A O 1
ATOM 1452 N N . GLN A 1 180 ? -9.277 -1.292 -13.802 1.00 93.00 180 GLN A N 1
ATOM 1453 C CA . GLN A 1 180 ? -9.106 -1.126 -15.240 1.00 93.00 180 GLN A CA 1
ATOM 1454 C C . GLN A 1 180 ? -7.879 -0.257 -15.563 1.00 93.00 180 GLN A C 1
ATOM 1456 O O . GLN A 1 180 ? -7.769 0.894 -15.146 1.00 93.00 180 GLN A O 1
ATOM 1461 N N . GLY A 1 181 ? -6.964 -0.814 -16.351 1.00 90.31 181 GLY A N 1
ATOM 1462 C CA . GLY A 1 181 ? -5.695 -0.204 -16.735 1.00 90.31 181 GLY A CA 1
ATOM 1463 C C . GLY A 1 181 ? -4.546 -0.457 -15.755 1.00 90.31 181 GLY A C 1
ATOM 1464 O O . GLY A 1 181 ? -3.420 -0.077 -16.073 1.00 90.31 181 GLY A O 1
ATOM 1465 N N . MET A 1 182 ? -4.804 -1.102 -14.612 1.00 92.38 182 MET A N 1
ATOM 1466 C CA . MET A 1 182 ? -3.775 -1.462 -13.631 1.00 92.38 182 MET A CA 1
ATOM 1467 C C . MET A 1 182 ? -2.997 -2.706 -14.050 1.00 92.38 182 MET A C 1
ATOM 1469 O O . MET A 1 182 ? -3.456 -3.495 -14.878 1.00 92.38 182 MET A O 1
ATOM 1473 N N . TRP A 1 183 ? -1.830 -2.905 -13.443 1.00 92.88 183 TRP A N 1
ATOM 1474 C CA . TRP A 1 183 ? -0.948 -4.024 -13.761 1.00 92.88 183 TRP A CA 1
ATOM 1475 C C . TRP A 1 183 ? -0.922 -5.045 -12.632 1.00 92.88 183 TRP A C 1
ATOM 1477 O O . TRP A 1 183 ? -0.884 -4.704 -11.449 1.00 92.88 183 TRP A O 1
ATOM 1487 N N . VAL A 1 184 ? -0.926 -6.320 -12.999 1.00 95.00 184 VAL A N 1
ATOM 1488 C CA . VAL A 1 184 ? -0.901 -7.437 -12.056 1.00 95.00 184 VAL A CA 1
ATOM 1489 C C . VAL A 1 184 ? 0.206 -8.400 -12.439 1.00 95.00 184 VAL A C 1
ATOM 1491 O O . VAL A 1 184 ? 0.400 -8.719 -13.611 1.00 95.00 184 VAL A O 1
ATOM 1494 N N . ARG A 1 185 ? 0.907 -8.915 -11.428 1.00 94.44 185 ARG A N 1
ATOM 1495 C CA . ARG A 1 185 ? 1.874 -9.997 -11.589 1.00 94.44 185 ARG A CA 1
ATOM 1496 C C . ARG A 1 185 ? 1.190 -11.354 -11.417 1.00 94.44 185 ARG A C 1
ATOM 1498 O O . ARG A 1 185 ? 0.736 -11.698 -10.324 1.00 94.44 185 ARG A O 1
ATOM 1505 N N . TYR A 1 186 ? 1.174 -12.132 -12.491 1.00 93.75 186 TYR A N 1
ATOM 1506 C CA . TYR A 1 186 ? 0.546 -13.446 -12.569 1.00 93.75 186 TYR A CA 1
ATOM 1507 C C . TYR A 1 186 ? 1.598 -14.564 -12.720 1.00 93.75 186 TYR A C 1
ATOM 1509 O O . TYR A 1 186 ? 2.462 -14.478 -13.601 1.00 93.75 186 TYR A O 1
ATOM 1517 N N . PRO A 1 187 ? 1.575 -15.613 -11.876 1.00 94.06 187 PRO A N 1
ATOM 1518 C CA . PRO A 1 187 ? 2.421 -16.787 -12.043 1.00 94.06 187 PRO A CA 1
ATOM 1519 C C . PRO A 1 187 ? 1.882 -17.692 -13.148 1.00 94.06 187 PRO A C 1
ATOM 1521 O O . PRO A 1 187 ? 0.718 -18.075 -13.139 1.00 94.06 187 PRO A O 1
ATOM 1524 N N . ILE A 1 188 ? 2.758 -18.086 -14.067 1.00 93.75 188 ILE A N 1
ATOM 1525 C CA . ILE A 1 188 ? 2.434 -19.072 -15.118 1.00 93.75 188 ILE A CA 1
ATOM 1526 C C . ILE A 1 188 ? 2.990 -20.449 -14.764 1.00 93.75 188 ILE A C 1
ATOM 1528 O O . ILE A 1 188 ? 2.554 -21.466 -15.291 1.00 93.75 188 ILE A O 1
ATOM 1532 N N . GLY A 1 189 ? 3.952 -20.494 -13.848 1.00 92.81 189 GLY A N 1
ATOM 1533 C CA . GLY A 1 189 ? 4.533 -21.724 -13.348 1.00 92.81 189 GLY A CA 1
ATOM 1534 C C . GLY A 1 189 ? 5.534 -21.434 -12.242 1.00 92.81 189 GLY A C 1
ATOM 1535 O O . GLY A 1 189 ? 5.695 -20.294 -11.797 1.00 92.81 189 GLY A O 1
ATOM 1536 N N . ILE A 1 190 ? 6.237 -22.474 -11.813 1.00 92.88 190 ILE A N 1
ATOM 1537 C CA . ILE A 1 190 ? 7.223 -22.383 -10.738 1.00 92.88 190 ILE A CA 1
ATOM 1538 C C . ILE A 1 190 ? 8.350 -21.439 -11.180 1.00 92.88 190 ILE A C 1
ATOM 1540 O O . ILE A 1 190 ? 9.048 -21.689 -12.161 1.00 92.88 190 ILE A O 1
ATOM 1544 N N . GLY A 1 191 ? 8.475 -20.303 -10.491 1.00 88.12 191 GLY A N 1
ATOM 1545 C CA . GLY A 1 191 ? 9.497 -19.291 -10.768 1.00 88.12 191 GLY A CA 1
ATOM 1546 C C . GLY A 1 191 ? 9.292 -18.463 -12.045 1.00 88.12 191 GLY A C 1
ATOM 1547 O O . GLY A 1 191 ? 10.127 -17.603 -12.327 1.00 88.12 191 GLY A O 1
ATOM 1548 N N . LYS A 1 192 ? 8.202 -18.670 -12.799 1.00 91.00 192 LYS A N 1
ATOM 1549 C CA . LYS A 1 192 ? 7.897 -17.922 -14.031 1.00 91.00 192 LYS A CA 1
ATOM 1550 C C . LYS A 1 192 ? 6.670 -17.039 -13.846 1.00 91.00 192 LYS A C 1
ATOM 1552 O O . LYS A 1 192 ? 5.609 -17.501 -13.427 1.00 91.00 192 LYS A O 1
ATOM 1557 N N . TYR A 1 193 ? 6.809 -15.774 -14.230 1.00 92.12 193 TYR A N 1
ATOM 1558 C CA . TYR A 1 193 ? 5.790 -14.747 -14.040 1.00 92.12 193 TYR A CA 1
ATOM 1559 C C . TYR A 1 193 ? 5.573 -13.969 -15.331 1.00 92.12 193 TYR A C 1
ATOM 1561 O O . TYR A 1 193 ? 6.523 -13.739 -16.079 1.00 92.12 193 TYR A O 1
ATOM 1569 N N . ARG A 1 194 ? 4.337 -13.529 -15.560 1.00 90.88 194 ARG A N 1
ATOM 1570 C CA . ARG A 1 194 ? 4.016 -12.473 -16.522 1.00 90.88 194 ARG A CA 1
ATOM 1571 C C . ARG A 1 194 ? 3.330 -11.331 -15.806 1.00 90.88 194 ARG A C 1
ATOM 1573 O O . ARG A 1 194 ? 2.730 -11.502 -14.746 1.00 90.88 194 ARG A O 1
ATOM 1580 N N . ILE A 1 195 ? 3.447 -10.162 -16.401 1.00 92.06 195 ILE A N 1
ATOM 1581 C CA . ILE A 1 195 ? 2.741 -8.977 -15.956 1.00 92.06 195 ILE A CA 1
ATOM 1582 C C . ILE A 1 195 ? 1.665 -8.724 -16.992 1.00 92.06 195 ILE A C 1
ATOM 1584 O O . ILE A 1 195 ? 1.930 -8.760 -18.193 1.00 92.06 195 ILE A O 1
ATOM 1588 N N . LEU A 1 196 ? 0.448 -8.552 -16.509 1.00 92.25 196 LEU A N 1
ATOM 1589 C CA . LEU A 1 196 ? -0.736 -8.394 -17.328 1.00 92.25 196 LEU A CA 1
ATOM 1590 C C . LEU A 1 196 ? -1.389 -7.070 -16.969 1.00 92.25 196 LEU A C 1
ATOM 1592 O O . LEU A 1 196 ? -1.502 -6.729 -15.789 1.00 92.25 196 LEU A O 1
ATOM 1596 N N . GLN A 1 197 ? -1.817 -6.339 -17.991 1.00 92.56 197 GLN A N 1
ATOM 1597 C CA . GLN A 1 197 ? -2.672 -5.181 -17.808 1.00 92.56 197 GLN A CA 1
ATOM 1598 C C . GLN A 1 197 ? -4.117 -5.658 -17.684 1.00 92.56 197 GLN A C 1
ATOM 1600 O O . GLN A 1 197 ? -4.618 -6.388 -18.538 1.00 92.56 197 GLN A O 1
ATOM 1605 N N . VAL A 1 198 ? -4.808 -5.225 -16.637 1.00 93.56 198 VAL A N 1
ATOM 1606 C CA . VAL A 1 198 ? -6.218 -5.551 -16.454 1.00 93.56 198 VAL A CA 1
ATOM 1607 C C . VAL A 1 198 ? -7.059 -4.662 -17.360 1.00 93.56 198 VAL A C 1
ATOM 1609 O O . VAL A 1 198 ? -7.127 -3.451 -17.170 1.00 93.56 198 VAL A O 1
ATOM 1612 N N . LYS A 1 199 ? -7.729 -5.262 -18.341 1.00 93.12 199 LYS A N 1
ATOM 1613 C CA . LYS A 1 199 ? -8.631 -4.548 -19.252 1.00 93.12 199 LYS A CA 1
ATOM 1614 C C . LYS A 1 199 ? -10.003 -4.303 -18.630 1.00 93.12 199 LYS A C 1
ATOM 1616 O O . LYS A 1 199 ? -10.458 -3.161 -18.600 1.00 93.12 199 LYS A O 1
ATOM 1621 N N . ALA A 1 200 ? -10.635 -5.347 -18.102 1.00 93.50 200 ALA A N 1
ATOM 1622 C CA . ALA A 1 200 ? -11.919 -5.262 -17.418 1.00 93.50 200 ALA A CA 1
ATOM 1623 C C . ALA A 1 200 ? -12.105 -6.395 -16.392 1.00 93.50 200 ALA A C 1
ATOM 1625 O O . ALA A 1 200 ? -11.402 -7.410 -16.401 1.00 93.50 200 ALA A O 1
ATOM 1626 N N . LEU A 1 201 ? -13.083 -6.215 -15.496 1.00 92.94 201 LEU A N 1
ATOM 1627 C CA . LEU A 1 201 ? -13.631 -7.297 -14.676 1.00 92.94 201 LEU A CA 1
ATOM 1628 C C . LEU A 1 201 ? -14.794 -7.958 -15.407 1.00 92.94 201 LEU A C 1
ATOM 1630 O O . LEU A 1 201 ? -15.715 -7.268 -15.853 1.00 92.94 201 LEU A O 1
ATOM 1634 N N . LEU A 1 202 ? -14.796 -9.288 -15.449 1.00 91.62 202 LEU A N 1
ATOM 1635 C CA . LEU A 1 202 ? -15.950 -10.040 -15.927 1.00 91.62 202 LEU A CA 1
ATOM 1636 C C . LEU A 1 202 ? -17.078 -9.947 -14.897 1.00 91.62 202 LEU A C 1
ATOM 1638 O O . LEU A 1 202 ? -16.864 -10.128 -13.695 1.00 91.62 202 LEU A O 1
ATOM 1642 N N . ARG A 1 203 ? -18.290 -9.660 -15.383 1.00 83.25 203 ARG A N 1
ATOM 1643 C CA . ARG A 1 203 ? -19.522 -9.706 -14.577 1.00 83.25 203 ARG A CA 1
ATOM 1644 C C . ARG A 1 203 ? -20.071 -11.122 -14.430 1.00 83.25 203 ARG A C 1
ATOM 1646 O O . ARG A 1 203 ? -20.892 -11.351 -13.549 1.00 83.25 203 ARG A O 1
ATOM 1653 N N . GLU A 1 204 ? -19.646 -12.040 -15.294 1.00 81.50 204 GLU A N 1
ATOM 1654 C CA . GLU A 1 204 ? -20.145 -13.409 -15.305 1.00 81.50 204 GLU A CA 1
ATOM 1655 C C . GLU A 1 204 ? -19.800 -14.143 -14.011 1.00 81.50 204 GLU A C 1
ATOM 1657 O O . GLU A 1 204 ? -18.681 -14.067 -13.493 1.00 81.50 204 GLU A O 1
ATOM 1662 N N . THR A 1 205 ? -20.795 -14.858 -13.487 1.00 66.06 205 THR A N 1
ATOM 1663 C CA . THR A 1 205 ? -20.678 -15.643 -12.263 1.00 66.06 205 THR A CA 1
ATOM 1664 C C . THR A 1 205 ? -19.845 -16.873 -12.538 1.00 66.06 205 THR A C 1
ATOM 1666 O O . TH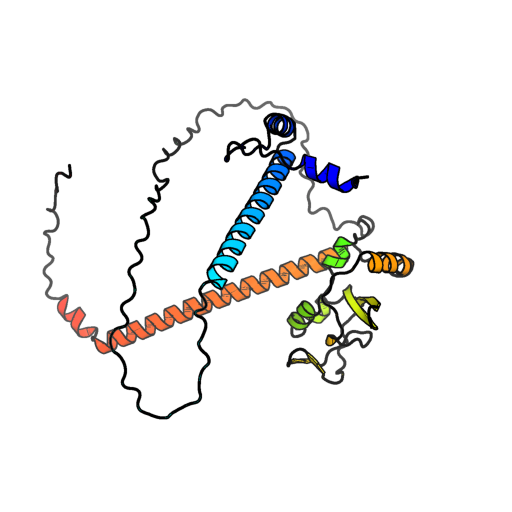R A 1 205 ? -20.327 -17.883 -13.051 1.00 66.06 205 THR A O 1
ATOM 1669 N N . VAL A 1 206 ? -18.572 -16.785 -12.187 1.00 77.69 206 VAL A N 1
ATOM 1670 C CA . VAL A 1 206 ? -17.681 -17.935 -12.241 1.00 77.69 206 VAL A CA 1
ATOM 1671 C C . VAL A 1 206 ? -17.848 -18.765 -10.975 1.00 77.69 206 VAL A C 1
ATOM 1673 O O . VAL A 1 206 ? -18.288 -18.248 -9.947 1.00 77.69 206 VAL A O 1
ATOM 1676 N N . LYS A 1 207 ? -17.488 -20.055 -11.045 1.00 90.56 207 LYS A N 1
ATOM 1677 C CA . LYS A 1 207 ? -17.507 -20.971 -9.897 1.00 90.56 207 LYS A CA 1
ATOM 1678 C C . LYS A 1 207 ? -16.925 -20.266 -8.657 1.00 90.56 207 LYS A C 1
ATOM 1680 O O . LYS A 1 207 ? -15.767 -19.839 -8.730 1.00 90.56 207 LYS A O 1
ATOM 1685 N N . PRO A 1 208 ? -17.698 -20.134 -7.560 1.00 92.81 208 PRO A N 1
ATOM 1686 C CA . PRO A 1 208 ? -17.223 -19.488 -6.349 1.00 92.81 208 PRO A CA 1
ATOM 1687 C C . PRO A 1 208 ? -15.943 -20.154 -5.856 1.00 92.81 208 PRO A C 1
ATOM 1689 O O . PRO A 1 208 ? -15.832 -21.382 -5.854 1.00 92.81 208 PRO A O 1
ATOM 1692 N N . TYR A 1 209 ? -14.979 -19.347 -5.439 1.00 92.88 209 TYR A N 1
ATOM 1693 C CA . TYR A 1 209 ? -13.738 -19.821 -4.841 1.00 92.88 209 TYR A CA 1
ATOM 1694 C C . TYR A 1 209 ? -13.467 -19.058 -3.551 1.00 92.88 209 TYR A C 1
ATOM 1696 O O . TYR A 1 209 ? -13.902 -17.918 -3.384 1.00 92.88 209 TYR A O 1
ATOM 1704 N N . GLN A 1 210 ? -12.760 -19.695 -2.624 1.00 93.75 210 GLN A N 1
ATOM 1705 C CA . GLN A 1 210 ? -12.412 -19.084 -1.350 1.00 93.75 210 GLN A CA 1
ATOM 1706 C C . GLN A 1 210 ? -11.005 -18.502 -1.406 1.00 93.75 210 GLN A C 1
ATOM 1708 O O . GLN A 1 210 ? -10.077 -19.135 -1.910 1.00 93.75 210 GLN A O 1
ATOM 1713 N N . ILE A 1 211 ? -10.858 -17.288 -0.884 1.00 92.44 211 ILE A N 1
ATOM 1714 C CA . ILE A 1 211 ? -9.561 -16.697 -0.571 1.00 92.44 211 ILE A CA 1
ATOM 1715 C C . ILE A 1 211 ? -9.627 -16.239 0.873 1.00 92.44 211 ILE A C 1
ATOM 1717 O O . ILE A 1 211 ? -10.498 -15.443 1.220 1.00 92.44 211 ILE A O 1
ATOM 1721 N N . ASP A 1 212 ? -8.720 -16.763 1.695 1.00 91.44 212 ASP A N 1
ATOM 1722 C CA . ASP A 1 212 ? -8.591 -16.405 3.108 1.00 91.44 212 ASP A CA 1
ATOM 1723 C C . ASP A 1 212 ? -9.946 -16.523 3.847 1.00 91.44 212 ASP A C 1
ATOM 1725 O O . ASP A 1 212 ? -10.388 -15.620 4.550 1.00 91.44 212 ASP A O 1
ATOM 1729 N N . GLY A 1 213 ? -10.672 -17.621 3.587 1.00 92.81 213 GLY A N 1
ATOM 1730 C CA . GLY A 1 213 ? -11.985 -17.917 4.178 1.00 92.81 213 GLY A CA 1
ATOM 1731 C C . GLY A 1 213 ? -13.174 -17.132 3.604 1.00 92.81 213 GLY A C 1
ATOM 1732 O O . GLY A 1 213 ? -14.317 -17.446 3.921 1.00 92.81 213 GLY A O 1
ATOM 1733 N N . THR A 1 214 ? -12.953 -16.148 2.726 1.00 93.19 214 THR A N 1
ATOM 1734 C CA . THR A 1 214 ? -14.040 -15.398 2.076 1.00 93.19 214 THR A CA 1
ATOM 1735 C C . THR A 1 214 ? -14.332 -15.957 0.685 1.00 93.19 214 THR A C 1
ATOM 1737 O O . THR A 1 214 ? -13.417 -16.161 -0.115 1.00 93.19 214 THR A O 1
ATOM 1740 N N . THR A 1 215 ? -15.606 -16.191 0.368 1.00 93.44 215 THR A N 1
ATOM 1741 C CA . THR A 1 215 ? -16.052 -16.636 -0.957 1.00 93.44 215 THR A CA 1
ATOM 1742 C C . THR A 1 215 ? -16.140 -15.466 -1.940 1.00 93.44 215 THR A C 1
ATOM 1744 O O . THR A 1 215 ? -16.701 -14.412 -1.641 1.00 93.44 215 THR A O 1
ATOM 1747 N N . TYR A 1 216 ? -15.602 -15.659 -3.143 1.00 91.62 216 TYR A N 1
ATOM 1748 C CA . TYR A 1 216 ?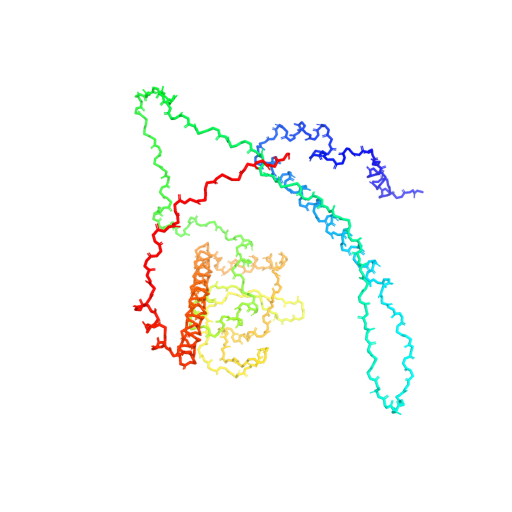 -15.636 -14.687 -4.233 1.00 91.62 216 TYR A CA 1
ATOM 1749 C C . TYR A 1 216 ? -16.083 -15.353 -5.537 1.00 91.62 216 TYR A C 1
ATOM 1751 O O . TYR A 1 216 ? -15.774 -16.515 -5.792 1.00 91.62 216 TYR A O 1
ATOM 1759 N N . ASN A 1 217 ? -16.799 -14.602 -6.374 1.00 91.62 217 ASN A N 1
ATOM 1760 C CA . ASN A 1 217 ? -17.408 -15.078 -7.623 1.00 91.62 217 ASN A CA 1
ATOM 1761 C C . ASN A 1 217 ? -17.047 -14.214 -8.849 1.00 91.62 217 ASN A C 1
ATOM 1763 O O . ASN A 1 217 ? -17.752 -14.240 -9.854 1.00 91.62 217 ASN A O 1
ATOM 1767 N N . ARG A 1 218 ? -15.967 -13.427 -8.768 1.00 89.38 218 ARG A N 1
ATOM 1768 C CA . ARG A 1 218 ? -15.515 -12.507 -9.829 1.00 89.38 218 ARG A CA 1
ATOM 1769 C C . ARG A 1 218 ? -14.199 -12.989 -10.433 1.00 89.38 218 ARG A C 1
ATOM 1771 O O . ARG A 1 218 ? -13.387 -13.558 -9.713 1.00 89.38 218 ARG A O 1
ATOM 1778 N N . LYS A 1 219 ? -13.949 -12.720 -11.717 1.00 89.88 219 LYS A N 1
ATOM 1779 C CA . LYS A 1 219 ? -12.657 -12.985 -12.379 1.00 89.88 219 LYS A CA 1
ATOM 1780 C C . LYS A 1 219 ? -12.223 -11.822 -13.271 1.00 89.88 219 LYS A C 1
ATOM 1782 O O . LYS A 1 219 ? -13.031 -10.966 -13.634 1.00 89.88 219 LYS A O 1
ATOM 1787 N N . LEU A 1 220 ? -10.934 -11.800 -13.606 1.00 90.69 220 LEU A N 1
ATOM 1788 C CA . LEU A 1 220 ? -10.403 -10.946 -14.669 1.00 90.69 220 LEU A CA 1
ATOM 1789 C C . LEU A 1 220 ? -10.824 -11.463 -16.052 1.00 90.69 220 LEU A C 1
ATOM 1791 O O . LEU A 1 220 ? -11.095 -12.653 -16.192 1.00 90.69 220 LEU A O 1
ATOM 1795 N N . GLU A 1 221 ? -10.815 -10.582 -17.057 1.00 87.44 221 GLU A N 1
ATOM 1796 C CA . GLU A 1 221 ? -11.126 -10.886 -18.468 1.00 87.44 221 GLU A CA 1
ATOM 1797 C C . GLU A 1 221 ? -10.402 -12.126 -19.016 1.00 87.44 221 GLU A C 1
ATOM 1799 O O . GLU A 1 221 ? -11.035 -12.982 -19.626 1.00 87.44 221 GLU A O 1
ATOM 1804 N N . ASP A 1 222 ? -9.127 -12.322 -18.676 1.00 84.94 222 ASP A N 1
ATOM 1805 C CA . ASP A 1 222 ? -8.340 -13.492 -19.102 1.00 84.94 222 ASP A CA 1
ATOM 1806 C C . ASP A 1 222 ? -8.679 -14.784 -18.322 1.00 84.94 222 ASP A C 1
ATOM 1808 O O . ASP A 1 222 ? -7.886 -15.723 -18.258 1.00 84.94 222 ASP A O 1
ATOM 1812 N N . SER A 1 223 ? -9.838 -14.834 -17.656 1.00 84.50 223 SER A N 1
ATOM 1813 C CA . SER A 1 223 ? -10.279 -15.933 -16.782 1.00 84.50 223 SER A CA 1
ATOM 1814 C C . SER A 1 223 ? -9.323 -16.258 -15.625 1.00 84.50 223 SER A C 1
ATOM 1816 O O . SER A 1 223 ? -9.432 -17.313 -14.990 1.00 84.50 223 SER A O 1
ATOM 1818 N N . ILE A 1 224 ? -8.423 -15.330 -15.300 1.00 87.75 224 ILE A N 1
ATOM 1819 C CA . ILE A 1 224 ? -7.436 -15.481 -14.235 1.00 87.75 224 ILE A CA 1
ATOM 1820 C C . ILE A 1 224 ? -8.122 -15.298 -12.874 1.00 87.75 224 ILE A C 1
ATOM 1822 O O . ILE A 1 224 ? -8.703 -14.238 -12.610 1.00 87.75 224 ILE A O 1
ATOM 1826 N N . PRO A 1 225 ? -8.065 -16.303 -11.982 1.00 87.38 225 PRO A N 1
ATOM 1827 C CA . PRO A 1 225 ? -8.623 -16.181 -10.645 1.00 87.38 225 PRO A CA 1
ATOM 1828 C C . PRO A 1 225 ? -7.674 -15.378 -9.738 1.00 87.38 225 PRO A C 1
ATOM 1830 O O . PRO A 1 225 ? -6.464 -15.614 -9.711 1.00 87.38 225 PRO A O 1
ATOM 1833 N N . PHE A 1 226 ? -8.228 -14.482 -8.915 1.00 89.50 226 PHE A N 1
ATOM 1834 C CA . PHE A 1 226 ? -7.468 -13.644 -7.970 1.00 89.50 226 PHE A CA 1
ATOM 1835 C C . PHE A 1 226 ? -6.512 -14.365 -6.986 1.00 89.50 226 PHE A C 1
ATOM 1837 O O . PHE A 1 226 ? -5.477 -13.771 -6.678 1.00 89.50 226 PHE A O 1
ATOM 1844 N N . PRO A 1 227 ? -6.751 -15.609 -6.501 1.00 87.44 227 PRO A N 1
ATOM 1845 C CA . PRO A 1 227 ? -5.863 -16.238 -5.517 1.00 87.44 227 PRO A CA 1
ATOM 1846 C C . PRO A 1 227 ? -4.452 -16.493 -6.057 1.00 87.44 227 PRO A C 1
ATOM 1848 O O . PRO A 1 227 ? -3.505 -16.619 -5.286 1.00 87.44 227 PRO A O 1
ATOM 1851 N N . THR A 1 228 ? -4.315 -16.577 -7.382 1.00 89.06 228 THR A N 1
ATOM 1852 C CA . THR A 1 228 ? -3.040 -16.870 -8.044 1.00 89.06 228 THR A CA 1
ATOM 1853 C C . THR A 1 228 ? -2.093 -15.673 -8.070 1.00 89.06 228 THR A C 1
ATOM 1855 O O . THR A 1 228 ? -0.912 -15.842 -8.341 1.00 89.06 228 THR A O 1
ATOM 1858 N N . MET A 1 229 ? -2.565 -14.462 -7.782 1.00 91.56 229 MET A N 1
ATOM 1859 C CA . MET A 1 229 ? -1.747 -13.253 -7.885 1.00 91.56 229 MET A CA 1
ATOM 1860 C C . MET A 1 229 ? -0.680 -13.189 -6.791 1.00 91.56 229 MET A C 1
ATOM 1862 O O . MET A 1 229 ? -0.909 -13.603 -5.653 1.00 91.56 229 MET A O 1
ATOM 1866 N N . GLN A 1 230 ? 0.489 -12.641 -7.131 1.00 91.12 230 GLN A N 1
ATOM 1867 C CA . GLN A 1 230 ? 1.603 -12.505 -6.193 1.00 91.12 230 GLN A CA 1
ATOM 1868 C C . GLN A 1 230 ? 1.777 -11.077 -5.677 1.00 91.12 230 GLN A C 1
ATOM 1870 O O . GLN A 1 230 ? 1.706 -10.107 -6.430 1.00 91.12 230 GLN A O 1
ATOM 1875 N N . ASP A 1 231 ? 2.117 -10.967 -4.393 1.00 92.75 231 ASP A N 1
ATOM 1876 C CA . ASP A 1 231 ? 2.427 -9.688 -3.744 1.00 92.75 231 ASP A CA 1
ATOM 1877 C C . ASP A 1 231 ? 3.849 -9.188 -4.034 1.00 92.75 231 ASP A C 1
ATOM 1879 O O . ASP A 1 231 ? 4.121 -7.996 -3.887 1.00 92.75 231 ASP A O 1
ATOM 1883 N N . ALA A 1 232 ? 4.743 -10.074 -4.478 1.00 92.06 232 ALA A N 1
ATOM 1884 C CA . ALA A 1 232 ? 6.154 -9.770 -4.663 1.00 92.06 232 ALA A CA 1
ATOM 1885 C C . ALA A 1 232 ? 6.396 -8.703 -5.748 1.00 92.06 232 ALA A C 1
ATOM 1887 O O . ALA A 1 232 ? 5.814 -8.758 -6.836 1.00 92.06 232 ALA A O 1
ATOM 1888 N N . GLN A 1 233 ? 7.320 -7.785 -5.453 1.00 90.06 233 GLN A N 1
ATOM 1889 C CA . GLN A 1 233 ? 7.740 -6.697 -6.341 1.00 90.06 233 GLN A CA 1
ATOM 1890 C C . GLN A 1 233 ? 8.253 -7.208 -7.687 1.00 90.06 233 GLN A C 1
ATOM 1892 O O . GLN A 1 233 ? 8.743 -8.345 -7.801 1.00 90.06 233 GLN A O 1
ATOM 1897 N N . ILE A 1 234 ? 8.148 -6.370 -8.714 1.00 87.44 234 ILE A N 1
ATOM 1898 C CA . ILE A 1 234 ? 8.645 -6.719 -10.035 1.00 87.44 234 ILE A CA 1
ATOM 1899 C C . ILE A 1 234 ? 10.171 -6.595 -10.053 1.00 87.44 234 ILE A C 1
ATOM 1901 O O . ILE A 1 234 ? 10.743 -5.541 -9.806 1.00 87.44 234 ILE A O 1
ATOM 1905 N N . LYS A 1 235 ? 10.850 -7.700 -10.372 1.00 87.50 235 LYS A N 1
ATOM 1906 C CA . LYS A 1 235 ? 12.310 -7.716 -10.523 1.00 87.50 235 LYS A CA 1
ATOM 1907 C C . LYS A 1 235 ? 12.718 -7.080 -11.853 1.00 87.50 235 LYS A C 1
ATOM 1909 O O . LYS A 1 235 ? 12.081 -7.338 -12.875 1.00 87.50 235 LYS A O 1
ATOM 1914 N N . THR A 1 236 ? 13.859 -6.394 -11.874 1.00 85.94 236 THR A N 1
ATOM 1915 C CA . THR A 1 236 ? 14.436 -5.733 -13.062 1.00 85.94 236 THR A CA 1
ATOM 1916 C C . THR A 1 236 ? 14.523 -6.649 -14.287 1.00 85.94 236 THR A C 1
ATOM 1918 O O . THR A 1 236 ? 14.211 -6.238 -15.399 1.00 85.94 236 THR A O 1
ATOM 1921 N N . ARG A 1 237 ? 14.856 -7.935 -14.096 1.00 86.44 237 ARG A N 1
ATOM 1922 C CA . ARG A 1 237 ? 14.913 -8.921 -15.192 1.00 86.44 237 ARG A CA 1
ATOM 1923 C C . ARG A 1 237 ? 13.561 -9.137 -15.879 1.00 86.44 237 ARG A C 1
ATOM 1925 O O . ARG A 1 237 ? 13.518 -9.286 -17.094 1.00 86.44 237 ARG A O 1
ATOM 1932 N N . ILE A 1 238 ? 12.473 -9.173 -15.110 1.00 83.50 238 ILE A N 1
ATOM 1933 C CA . ILE A 1 238 ? 11.120 -9.341 -15.660 1.00 83.50 238 ILE A CA 1
ATOM 1934 C C . ILE A 1 238 ? 10.729 -8.070 -16.417 1.00 83.50 238 ILE A C 1
ATOM 1936 O O . ILE A 1 238 ? 10.118 -8.167 -17.473 1.00 83.50 238 ILE A O 1
ATOM 1940 N N . MET A 1 239 ? 11.144 -6.895 -15.934 1.00 77.88 239 MET A N 1
ATOM 1941 C CA . MET A 1 239 ? 10.909 -5.629 -16.632 1.00 77.88 239 MET A CA 1
ATOM 1942 C C . MET A 1 239 ? 11.614 -5.559 -17.982 1.00 77.88 239 MET A C 1
ATOM 1944 O O . MET A 1 239 ? 10.994 -5.133 -18.945 1.00 77.88 239 MET A O 1
ATOM 1948 N N . ALA A 1 240 ? 12.863 -6.021 -18.081 1.00 83.69 240 ALA A N 1
ATOM 1949 C CA . ALA A 1 240 ? 13.572 -6.067 -19.362 1.00 83.69 240 ALA A CA 1
ATOM 1950 C C . ALA A 1 240 ? 12.837 -6.954 -20.385 1.00 83.69 240 ALA A C 1
ATOM 1952 O O . ALA A 1 240 ? 12.671 -6.569 -21.538 1.00 83.69 240 ALA A O 1
ATOM 1953 N N . GLN A 1 241 ? 12.314 -8.104 -19.941 1.00 85.50 241 GLN A N 1
ATOM 1954 C CA . GLN A 1 241 ? 11.466 -8.966 -20.775 1.00 85.50 241 GLN A CA 1
ATOM 1955 C C . GLN A 1 241 ? 10.137 -8.301 -21.147 1.00 85.50 241 GLN A C 1
ATOM 1957 O O . GLN A 1 241 ? 9.540 -8.610 -22.171 1.00 85.50 241 GLN A O 1
ATOM 1962 N N . LEU A 1 242 ? 9.624 -7.431 -20.286 1.00 83.19 242 LEU A N 1
ATOM 1963 C CA . LEU A 1 242 ? 8.387 -6.706 -20.528 1.00 83.19 242 LEU A CA 1
ATOM 1964 C C . LEU A 1 242 ? 8.611 -5.606 -21.559 1.00 83.19 242 LEU A C 1
ATOM 1966 O O . LEU A 1 242 ? 7.829 -5.518 -22.492 1.00 83.19 242 LEU A O 1
ATOM 1970 N N . ALA A 1 243 ? 9.704 -4.850 -21.440 1.00 82.00 243 ALA A N 1
ATOM 1971 C CA . ALA A 1 243 ? 10.116 -3.841 -22.409 1.00 82.00 243 ALA A CA 1
ATOM 1972 C C . ALA A 1 243 ? 10.284 -4.445 -23.811 1.00 82.00 243 ALA A C 1
ATOM 1974 O O . ALA A 1 243 ? 9.739 -3.901 -24.762 1.00 82.00 243 ALA A O 1
ATOM 1975 N N . SER A 1 244 ? 10.913 -5.623 -23.930 1.00 84.06 244 SER A N 1
ATOM 1976 C CA . SER A 1 244 ? 11.046 -6.305 -25.228 1.00 84.06 244 SER A CA 1
ATOM 1977 C C . SER A 1 244 ? 9.712 -6.802 -25.798 1.00 84.06 244 SER A C 1
ATOM 1979 O O . SER A 1 244 ? 9.542 -6.873 -27.006 1.00 84.06 244 SER A O 1
ATOM 1981 N N . ASN A 1 245 ? 8.751 -7.168 -24.944 1.00 81.31 245 ASN A N 1
ATOM 1982 C CA . ASN A 1 245 ? 7.420 -7.611 -25.382 1.00 81.31 245 ASN A CA 1
ATOM 1983 C C . ASN A 1 245 ? 6.441 -6.439 -25.606 1.00 81.31 245 ASN A C 1
ATOM 1985 O O . ASN A 1 245 ? 5.409 -6.614 -26.255 1.00 81.31 245 ASN A O 1
ATOM 1989 N N . LEU A 1 246 ? 6.738 -5.262 -25.045 1.00 74.00 246 LEU A N 1
ATOM 1990 C CA . LEU A 1 246 ? 5.932 -4.043 -25.136 1.00 74.00 246 LEU A CA 1
ATOM 1991 C C . LEU A 1 246 ? 6.061 -3.337 -26.482 1.00 74.00 246 LEU A C 1
ATOM 1993 O O . LEU A 1 246 ? 5.219 -2.495 -26.762 1.00 74.00 246 LEU A O 1
ATOM 1997 N N . GLU A 1 247 ? 7.005 -3.710 -27.351 1.00 72.88 247 GLU A N 1
ATOM 1998 C CA . GLU A 1 247 ? 7.092 -3.133 -28.704 1.00 72.88 247 GLU A CA 1
ATOM 1999 C C . GLU A 1 247 ? 5.761 -3.243 -29.484 1.00 72.88 247 GLU A C 1
ATOM 2001 O O . GLU A 1 247 ? 5.491 -2.450 -30.384 1.00 72.88 247 GLU A O 1
ATOM 2006 N N . HIS A 1 248 ? 4.876 -4.174 -29.101 1.00 68.31 248 HIS A N 1
ATOM 2007 C CA . HIS A 1 248 ? 3.539 -4.337 -29.685 1.00 68.31 248 HIS A CA 1
ATOM 2008 C C . HIS A 1 248 ? 2.373 -3.878 -28.793 1.00 68.31 248 HIS A C 1
ATOM 2010 O O . HIS A 1 248 ? 1.227 -3.842 -29.248 1.00 68.31 248 HIS A O 1
ATOM 2016 N N . ILE A 1 249 ? 2.617 -3.538 -27.526 1.00 71.50 249 ILE A N 1
ATOM 2017 C CA . ILE A 1 249 ? 1.576 -3.176 -26.557 1.00 71.50 249 ILE A CA 1
ATOM 2018 C C . ILE A 1 249 ? 1.798 -1.721 -26.153 1.00 71.50 249 ILE A C 1
ATOM 2020 O O . ILE A 1 249 ? 2.844 -1.377 -25.619 1.00 71.50 249 ILE A O 1
ATOM 2024 N N . LYS A 1 250 ? 0.794 -0.861 -26.370 1.00 73.31 250 LYS A N 1
ATOM 2025 C CA . LYS A 1 250 ? 0.872 0.567 -26.020 1.00 73.31 250 LYS A CA 1
ATOM 20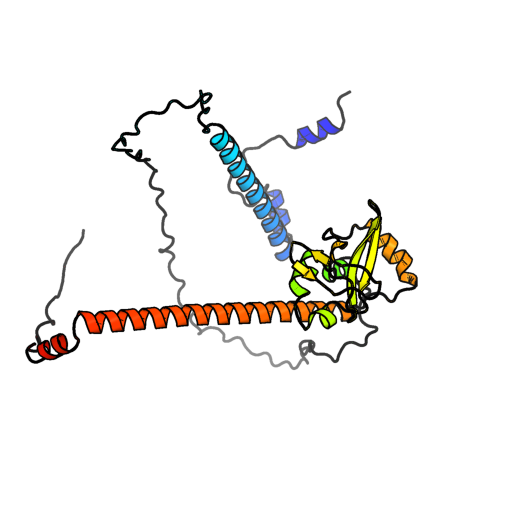26 C C . LYS A 1 250 ? 1.383 0.739 -24.588 1.00 73.31 250 LYS A C 1
ATOM 2028 O O . LYS A 1 250 ? 0.721 0.301 -23.644 1.00 73.31 250 LYS A O 1
ATOM 2033 N N . HIS A 1 251 ? 2.536 1.395 -24.447 1.00 70.31 251 HIS A N 1
ATOM 2034 C CA . HIS A 1 251 ? 3.097 1.732 -23.146 1.00 70.31 251 HIS A CA 1
ATOM 2035 C C . HIS A 1 251 ? 2.048 2.476 -22.309 1.00 70.31 251 HIS A C 1
ATOM 2037 O O . HIS A 1 251 ? 1.301 3.307 -22.848 1.00 70.31 251 HIS A O 1
ATOM 2043 N N . PRO A 1 252 ? 1.945 2.179 -21.001 1.00 76.44 252 PRO A N 1
ATOM 2044 C CA . PRO A 1 252 ? 1.071 2.946 -20.135 1.00 76.44 252 PRO A CA 1
ATOM 2045 C C . PRO A 1 252 ? 1.519 4.407 -20.199 1.00 76.44 252 PRO A C 1
ATOM 2047 O O . PRO A 1 252 ? 2.686 4.723 -20.001 1.00 76.44 252 PRO A O 1
ATOM 2050 N N . THR A 1 253 ? 0.601 5.302 -20.542 1.00 77.62 253 THR A N 1
ATOM 2051 C CA . THR A 1 253 ? 0.886 6.739 -20.596 1.00 77.62 253 THR A CA 1
ATOM 2052 C C . THR A 1 253 ? 0.888 7.294 -19.179 1.00 77.62 253 THR A C 1
ATOM 2054 O O . THR A 1 253 ? 0.116 6.826 -18.345 1.00 77.62 253 THR A O 1
ATOM 2057 N N . THR A 1 254 ? 1.649 8.353 -18.891 1.00 77.56 254 THR A N 1
ATOM 2058 C CA . THR A 1 254 ? 1.612 9.048 -17.583 1.00 77.56 254 THR A CA 1
ATOM 2059 C C . THR A 1 254 ? 0.172 9.350 -17.127 1.00 77.56 254 THR A C 1
ATOM 2061 O O . THR A 1 254 ? -0.152 9.277 -15.946 1.00 77.56 254 THR A O 1
ATOM 2064 N N . LYS A 1 255 ? -0.752 9.568 -18.072 1.00 79.75 255 LYS A N 1
ATOM 2065 C CA . LYS A 1 255 ? -2.195 9.717 -17.827 1.00 79.75 255 LYS A CA 1
ATOM 2066 C C . LYS A 1 255 ? -2.845 8.549 -17.068 1.00 79.75 255 LYS A C 1
ATOM 2068 O O . LYS A 1 255 ? -3.735 8.788 -16.250 1.00 79.75 255 LYS A O 1
ATOM 2073 N N . THR A 1 256 ? -2.459 7.297 -17.323 1.00 77.50 256 THR A N 1
ATOM 2074 C CA . THR A 1 256 ? -2.991 6.150 -16.563 1.00 77.50 256 THR A CA 1
ATOM 2075 C C . THR A 1 256 ? -2.495 6.157 -15.121 1.00 77.50 256 THR A C 1
ATOM 2077 O O . THR A 1 256 ? -3.257 5.801 -14.225 1.00 77.50 256 THR A O 1
ATOM 2080 N N . PHE A 1 257 ? -1.272 6.643 -14.888 1.00 82.19 257 PHE A N 1
ATOM 2081 C CA . PHE A 1 257 ? -0.705 6.801 -13.546 1.00 82.19 257 PHE A CA 1
ATOM 2082 C C . PHE A 1 257 ? -1.391 7.926 -12.769 1.00 82.19 257 PHE A C 1
ATOM 2084 O O . PHE A 1 257 ? -1.779 7.724 -11.622 1.00 82.19 257 PHE A O 1
ATOM 2091 N N . TRP A 1 258 ? -1.667 9.063 -13.413 1.00 83.31 258 TRP A N 1
ATOM 2092 C CA . TRP A 1 258 ? -2.444 10.150 -12.801 1.00 83.31 258 TRP A CA 1
ATOM 2093 C C . TRP A 1 258 ? -3.822 9.689 -12.324 1.00 83.31 258 TRP A C 1
ATOM 2095 O O . TRP A 1 258 ? -4.222 9.984 -11.200 1.00 83.31 258 TRP A O 1
ATOM 2105 N N . ARG A 1 259 ? -4.528 8.893 -13.138 1.00 82.56 259 ARG A N 1
ATOM 2106 C CA . ARG A 1 259 ? -5.820 8.313 -12.734 1.00 82.56 259 ARG A CA 1
ATOM 2107 C C . ARG A 1 259 ? -5.700 7.432 -11.498 1.00 82.56 259 ARG A C 1
ATOM 2109 O O . ARG A 1 259 ? -6.611 7.438 -10.677 1.00 82.56 259 ARG A O 1
ATOM 2116 N N . PHE A 1 260 ? -4.612 6.675 -11.373 1.00 83.50 260 PHE A N 1
ATOM 2117 C CA . PHE A 1 260 ? -4.355 5.858 -10.194 1.00 83.50 260 PHE A CA 1
ATOM 2118 C C . PHE A 1 260 ? -4.101 6.716 -8.957 1.00 83.50 260 PHE A C 1
ATOM 2120 O O . PHE A 1 260 ? -4.697 6.451 -7.915 1.00 83.50 260 PHE A O 1
ATOM 2127 N N . GLU A 1 261 ? -3.275 7.756 -9.063 1.00 84.44 261 GLU A N 1
ATOM 2128 C CA . GLU A 1 261 ? -3.003 8.659 -7.941 1.00 84.44 261 GLU A CA 1
ATOM 2129 C C . GLU A 1 261 ? -4.259 9.396 -7.474 1.00 84.44 261 GLU A C 1
ATOM 2131 O O . GLU A 1 261 ? -4.524 9.457 -6.274 1.00 84.44 261 GLU A O 1
ATOM 2136 N N . GLU A 1 262 ? -5.077 9.902 -8.398 1.00 86.25 262 GLU A N 1
ATOM 2137 C CA . GLU A 1 262 ? -6.385 10.476 -8.064 1.00 86.25 262 GLU A CA 1
ATOM 2138 C C . GLU A 1 262 ? -7.271 9.466 -7.334 1.00 86.25 262 GLU A C 1
ATOM 2140 O O . GLU A 1 262 ? -7.960 9.808 -6.372 1.00 86.25 262 GLU A O 1
ATOM 2145 N N . TRP A 1 263 ? -7.234 8.206 -7.764 1.00 84.00 263 TRP A N 1
ATOM 2146 C CA . TRP A 1 263 ? -7.981 7.139 -7.118 1.00 84.00 263 TRP A CA 1
ATOM 2147 C C . TRP A 1 263 ? -7.478 6.840 -5.707 1.00 84.00 263 TRP A C 1
ATOM 2149 O O . TRP A 1 263 ? -8.285 6.724 -4.788 1.00 84.00 263 TRP A O 1
ATOM 2159 N N . GLN A 1 264 ? -6.162 6.756 -5.512 1.00 81.50 264 GLN A N 1
ATOM 2160 C CA . GLN A 1 264 ? -5.558 6.586 -4.188 1.00 81.50 264 GLN A CA 1
ATOM 2161 C C . GLN A 1 264 ? -5.941 7.740 -3.261 1.00 81.50 264 GLN A C 1
ATOM 2163 O O . GLN A 1 264 ? -6.339 7.498 -2.122 1.00 81.50 264 GLN A O 1
ATOM 2168 N N . LYS A 1 265 ? -5.908 8.979 -3.768 1.00 86.75 265 LYS A N 1
ATOM 2169 C CA . LYS A 1 265 ? -6.354 10.166 -3.027 1.00 86.75 265 LYS A CA 1
ATOM 2170 C C . LYS A 1 265 ? -7.820 10.049 -2.613 1.00 86.75 265 LYS A C 1
ATOM 2172 O O . LYS A 1 265 ? -8.123 10.294 -1.453 1.00 86.75 265 LYS A O 1
ATOM 2177 N N . ARG A 1 266 ? -8.705 9.594 -3.509 1.00 85.06 266 ARG A N 1
ATOM 2178 C CA . ARG A 1 266 ? -10.127 9.357 -3.192 1.00 85.06 266 ARG A CA 1
ATOM 2179 C C . ARG A 1 266 ? -10.332 8.252 -2.158 1.00 85.06 266 ARG A C 1
ATOM 2181 O O . ARG A 1 266 ? -11.130 8.411 -1.246 1.00 85.06 266 ARG A O 1
ATOM 2188 N N . VAL A 1 267 ? -9.609 7.135 -2.261 1.00 80.25 267 VAL A N 1
ATOM 2189 C CA . VAL A 1 267 ? -9.681 6.059 -1.252 1.00 80.25 267 VAL A CA 1
ATOM 2190 C C . VAL A 1 267 ? -9.232 6.572 0.107 1.00 80.25 267 VAL A C 1
ATOM 2192 O O . VAL A 1 267 ? -9.864 6.271 1.118 1.00 80.25 267 VAL A O 1
ATOM 2195 N N . HIS A 1 268 ? -8.142 7.336 0.134 1.00 79.56 268 HIS A N 1
ATOM 2196 C CA . HIS A 1 268 ? -7.625 7.912 1.363 1.00 79.56 268 HIS A CA 1
ATOM 2197 C C . HIS A 1 268 ? -8.602 8.930 1.955 1.00 79.56 268 HIS A C 1
ATOM 2199 O O . HIS A 1 268 ? -8.850 8.883 3.156 1.00 79.56 268 HIS A O 1
ATOM 2205 N N . SER A 1 269 ? -9.195 9.803 1.136 1.00 86.44 269 SER A N 1
ATOM 2206 C CA . SER A 1 269 ? -10.169 10.790 1.608 1.00 86.44 269 SER A CA 1
ATOM 2207 C C . SER A 1 269 ? -11.424 10.119 2.160 1.00 86.44 269 SER A C 1
ATOM 2209 O O . SER A 1 269 ? -11.820 10.423 3.275 1.00 86.44 269 SER A O 1
ATOM 2211 N N . THR A 1 270 ? -11.990 9.132 1.455 1.00 82.75 270 THR A N 1
ATOM 2212 C CA . THR A 1 270 ? -13.156 8.383 1.953 1.00 82.75 270 THR A CA 1
ATOM 2213 C C . THR A 1 270 ? -12.832 7.615 3.235 1.00 82.75 270 THR A C 1
ATOM 2215 O O . THR A 1 270 ? -13.676 7.500 4.115 1.00 82.75 270 THR A O 1
ATOM 2218 N N . ARG A 1 271 ? -11.611 7.087 3.380 1.00 80.62 271 ARG A N 1
ATOM 2219 C CA . ARG A 1 271 ? -11.202 6.423 4.624 1.00 80.62 271 ARG A CA 1
ATOM 2220 C C . ARG A 1 271 ? -11.087 7.406 5.790 1.00 80.62 271 ARG A C 1
ATOM 2222 O O . ARG A 1 271 ? -11.437 7.032 6.902 1.00 80.62 271 ARG A O 1
ATOM 2229 N N . LEU A 1 272 ? -10.572 8.610 5.548 1.00 83.50 272 LEU A N 1
ATOM 2230 C CA . LEU A 1 272 ? -10.515 9.659 6.567 1.00 83.50 272 LEU A CA 1
ATOM 2231 C C . LEU A 1 272 ? -11.923 10.080 6.990 1.00 83.50 272 LEU A C 1
ATOM 2233 O O . LEU A 1 272 ? -12.200 10.077 8.180 1.00 83.50 272 LEU A O 1
ATOM 2237 N N . GLU A 1 273 ? -12.820 10.304 6.031 1.00 89.50 273 GLU A N 1
ATOM 2238 C CA . GLU A 1 273 ? -14.230 10.627 6.288 1.00 89.50 273 GLU A CA 1
ATOM 2239 C C . GLU A 1 273 ? -14.930 9.529 7.110 1.00 89.50 273 GLU A C 1
ATOM 2241 O O . GLU A 1 273 ? -15.647 9.815 8.060 1.00 89.50 273 GLU A O 1
ATOM 2246 N N . GLN A 1 274 ? -14.669 8.250 6.814 1.00 81.88 274 GLN A N 1
ATOM 2247 C CA . GLN A 1 274 ? -15.199 7.134 7.608 1.00 81.88 274 GLN A CA 1
ATOM 2248 C C . GLN A 1 274 ? -14.645 7.088 9.038 1.00 81.88 274 GLN A C 1
ATOM 2250 O O . GLN A 1 274 ? -15.362 6.695 9.954 1.00 81.88 274 GLN A O 1
ATOM 2255 N N . LEU A 1 275 ? -13.369 7.434 9.234 1.00 81.69 275 LEU A N 1
ATOM 2256 C CA . LEU A 1 275 ? -12.765 7.494 10.568 1.00 81.69 275 LEU A CA 1
ATOM 2257 C C . LEU A 1 275 ? -13.319 8.667 11.375 1.00 81.69 275 LEU A C 1
ATOM 2259 O O . LEU A 1 275 ? -13.592 8.499 12.559 1.00 81.69 275 LEU A O 1
ATOM 2263 N N . GLU A 1 276 ? -13.520 9.811 10.728 1.00 91.75 276 GLU A N 1
ATOM 2264 C CA . GLU A 1 276 ? -14.146 10.993 11.318 1.00 91.75 276 GLU A CA 1
ATOM 2265 C C . GLU A 1 276 ? -15.586 10.686 11.747 1.00 91.75 276 GLU A C 1
ATOM 2267 O O . GLU A 1 276 ? -15.913 10.836 12.920 1.00 91.75 276 GLU A O 1
ATOM 2272 N N . GLN A 1 277 ? -16.398 10.093 10.867 1.00 91.38 277 GLN A N 1
ATOM 2273 C CA . GLN A 1 277 ? -17.756 9.645 11.208 1.00 91.38 277 GLN A CA 1
ATOM 2274 C C . GLN A 1 277 ? -17.774 8.619 12.349 1.00 91.38 277 GLN A C 1
ATOM 2276 O O . GLN A 1 277 ? -18.642 8.667 13.217 1.00 91.38 277 GLN A O 1
ATOM 2281 N N . ALA A 1 278 ? -16.825 7.677 12.377 1.00 85.56 278 ALA A N 1
ATOM 2282 C CA . ALA A 1 278 ? -16.729 6.705 13.465 1.00 85.56 278 ALA A CA 1
ATOM 2283 C C . ALA A 1 278 ? -16.342 7.370 14.797 1.00 85.56 278 ALA A C 1
ATOM 2285 O O . ALA A 1 278 ? -16.836 6.971 15.851 1.00 85.56 278 ALA A O 1
ATOM 2286 N N . GLN A 1 279 ? -15.480 8.387 14.759 1.00 91.88 279 GLN A N 1
ATOM 2287 C CA . GLN A 1 279 ? -15.118 9.172 15.932 1.00 91.88 279 GLN A CA 1
ATOM 2288 C C . GLN A 1 279 ? -16.312 9.987 16.439 1.00 91.88 279 GLN A C 1
ATOM 2290 O O . GLN A 1 279 ? -16.582 9.958 17.637 1.00 91.88 279 GLN A O 1
ATOM 2295 N N . GLU A 1 280 ? -17.059 10.642 15.549 1.00 93.69 280 GLU A N 1
ATOM 2296 C CA . GLU A 1 280 ? -18.291 11.364 15.890 1.00 93.69 280 GLU A CA 1
ATOM 2297 C C . GLU A 1 280 ? -19.344 10.429 16.493 1.00 93.69 280 GLU A C 1
ATOM 2299 O O . GLU A 1 280 ? -19.960 10.760 17.502 1.00 93.69 280 GLU A O 1
ATOM 2304 N N . GLN A 1 281 ? -19.520 9.227 15.934 1.00 91.88 281 GLN A N 1
ATOM 2305 C CA . GLN A 1 281 ? -20.426 8.219 16.491 1.00 91.88 281 GLN A CA 1
ATOM 2306 C C . GLN A 1 281 ? -19.990 7.754 17.880 1.00 91.88 281 GLN A C 1
ATOM 2308 O O . GLN A 1 281 ? -20.838 7.554 18.748 1.00 91.88 281 GLN A O 1
ATOM 2313 N N . ASN A 1 282 ? -18.685 7.598 18.107 1.00 93.00 282 ASN A N 1
ATOM 2314 C CA . ASN A 1 282 ? -18.163 7.217 19.415 1.00 93.00 282 ASN A CA 1
ATOM 2315 C C . ASN A 1 282 ? -18.353 8.345 20.443 1.00 93.00 282 ASN A C 1
ATOM 2317 O O . ASN A 1 282 ? -18.812 8.090 21.552 1.00 93.00 282 ASN A O 1
ATOM 2321 N N . GLN A 1 283 ? -18.099 9.598 20.051 1.00 91.56 283 GLN A N 1
ATOM 2322 C CA . GLN A 1 283 ? -18.382 10.777 20.878 1.00 91.56 283 GLN A CA 1
ATOM 2323 C C . GLN A 1 283 ? -19.880 10.904 21.184 1.00 91.56 283 GLN A C 1
ATOM 2325 O O . GLN A 1 283 ? -20.266 11.154 22.320 1.00 91.56 283 GLN A O 1
ATOM 2330 N N . HIS A 1 284 ? -20.743 10.676 20.194 1.00 90.81 284 HIS A N 1
ATOM 2331 C CA . HIS A 1 284 ? -22.191 10.684 20.377 1.00 90.81 284 HIS A CA 1
ATOM 2332 C C . HIS A 1 284 ? -22.656 9.569 21.327 1.00 90.81 284 HIS A C 1
ATOM 2334 O O . HIS A 1 284 ? -23.499 9.805 22.189 1.00 90.81 284 HIS A O 1
ATOM 2340 N N . ALA A 1 285 ? -22.094 8.362 21.208 1.00 92.44 285 ALA A N 1
ATOM 2341 C CA . ALA A 1 285 ? -22.374 7.259 22.126 1.00 92.44 285 ALA A CA 1
ATOM 2342 C C . ALA A 1 285 ? -21.922 7.574 23.562 1.00 92.44 285 ALA A C 1
ATOM 2344 O O . ALA A 1 285 ? -22.611 7.218 24.516 1.00 92.44 285 ALA A O 1
ATOM 2345 N N . GLU A 1 286 ? -20.799 8.273 23.726 1.00 92.12 286 GLU A N 1
ATOM 2346 C CA . GLU A 1 286 ? -20.319 8.734 25.029 1.00 92.12 286 GLU A CA 1
ATOM 2347 C C . GLU A 1 286 ? -21.245 9.794 25.643 1.00 92.12 286 GLU A C 1
ATOM 2349 O O . GLU A 1 286 ? -21.579 9.698 26.823 1.00 92.12 286 GLU A O 1
ATOM 2354 N N . VAL A 1 287 ? -21.734 10.748 24.844 1.00 89.00 287 VAL A N 1
ATOM 2355 C CA . VAL A 1 287 ? -22.721 11.746 25.293 1.00 89.00 287 VAL A CA 1
ATOM 2356 C C . VAL A 1 287 ? -24.022 11.078 25.739 1.00 89.00 287 VAL A C 1
ATOM 2358 O O . VAL A 1 287 ? -24.510 11.390 26.821 1.00 89.00 287 VAL A O 1
ATOM 2361 N N . LEU A 1 288 ? -24.553 10.123 24.967 1.00 93.31 288 LEU A N 1
ATOM 2362 C CA . LEU A 1 288 ? -25.752 9.370 25.361 1.00 93.31 288 LEU A CA 1
ATOM 2363 C C . LEU A 1 288 ? -25.542 8.590 26.663 1.00 93.31 288 LEU A C 1
ATOM 2365 O O . LEU A 1 288 ? -26.412 8.591 27.527 1.00 93.31 288 LEU A O 1
ATOM 2369 N N . ARG A 1 289 ? -24.367 7.976 26.843 1.00 93.50 289 ARG A N 1
ATOM 2370 C CA . ARG A 1 289 ? -24.023 7.278 28.087 1.00 93.50 289 ARG A CA 1
ATOM 2371 C C . ARG A 1 289 ? -23.978 8.230 29.285 1.00 93.50 289 ARG A C 1
ATOM 2373 O O . ARG A 1 289 ? -24.392 7.854 30.378 1.00 93.50 289 ARG A O 1
ATOM 2380 N N . LEU A 1 290 ? -23.456 9.443 29.107 1.00 86.62 290 LEU A N 1
ATOM 2381 C CA . LEU A 1 290 ? -23.460 10.459 30.162 1.00 86.62 290 LEU A CA 1
ATOM 2382 C C . LEU A 1 290 ? -24.881 10.935 30.488 1.00 86.62 290 LEU A C 1
ATOM 2384 O O . LEU A 1 290 ? -25.173 11.163 31.658 1.00 86.62 290 LEU A O 1
ATOM 2388 N N . ASP A 1 291 ? -25.757 11.040 29.490 1.00 90.38 291 ASP A N 1
ATOM 2389 C CA . ASP A 1 291 ? -27.164 11.421 29.670 1.00 90.38 291 ASP A CA 1
ATOM 2390 C C . ASP A 1 291 ? -27.967 10.334 30.414 1.00 90.38 291 ASP A C 1
ATOM 2392 O O . ASP A 1 291 ? -28.738 10.631 31.330 1.00 90.38 291 ASP A O 1
ATOM 2396 N N . GLU A 1 292 ? -27.710 9.055 30.112 1.00 95.50 292 GLU A N 1
ATOM 2397 C CA . GLU A 1 292 ? -28.247 7.915 30.869 1.00 95.50 292 GLU A CA 1
ATOM 2398 C C . GLU A 1 292 ? -27.785 7.950 32.334 1.00 95.50 292 GLU A C 1
ATOM 2400 O O . GLU A 1 292 ? -28.611 7.851 33.241 1.00 95.50 292 GLU A O 1
ATOM 2405 N N . LEU A 1 293 ? -26.487 8.170 32.580 1.00 92.19 293 LEU A N 1
ATOM 2406 C CA . LEU A 1 293 ? -25.943 8.293 33.939 1.00 92.19 293 LEU A CA 1
ATOM 2407 C C . LEU A 1 293 ? -26.514 9.500 34.693 1.00 92.19 293 LEU A C 1
ATOM 2409 O O . LEU A 1 293 ? -26.761 9.411 35.897 1.00 92.19 293 LEU A O 1
ATOM 2413 N N . LEU A 1 294 ? -26.727 10.626 34.007 1.00 85.69 294 LEU A N 1
ATOM 2414 C CA . LEU A 1 294 ? -27.351 11.807 34.597 1.00 85.69 294 LEU A CA 1
ATOM 2415 C C . LEU A 1 294 ? -28.807 11.510 34.978 1.00 85.69 294 LEU A C 1
ATOM 2417 O O . LEU A 1 294 ? -29.212 11.813 36.097 1.00 85.69 294 LEU A O 1
ATOM 2421 N N . THR A 1 295 ? -29.558 10.833 34.110 1.00 91.44 295 THR A N 1
ATOM 2422 C CA . THR A 1 295 ? -30.943 10.410 34.379 1.00 91.44 295 THR A CA 1
ATOM 2423 C C . THR A 1 295 ? -31.019 9.420 35.550 1.00 91.44 295 THR A C 1
ATOM 2425 O O . THR A 1 295 ? -31.865 9.561 36.439 1.00 91.44 295 THR A O 1
ATOM 2428 N N . GLU A 1 296 ? -30.111 8.439 35.610 1.00 92.75 296 GLU A N 1
ATOM 2429 C CA . GLU A 1 296 ? -29.995 7.515 36.746 1.00 92.75 296 GLU A CA 1
ATOM 2430 C C . GLU A 1 296 ? -29.684 8.265 38.047 1.00 92.75 296 GLU A C 1
ATOM 2432 O O . GLU A 1 296 ? -30.319 8.011 39.078 1.00 92.75 296 GLU A O 1
ATOM 2437 N N . PHE A 1 297 ? -28.763 9.231 38.002 1.00 85.31 297 PHE A N 1
ATOM 2438 C CA . PHE A 1 297 ? -28.428 10.077 39.143 1.00 85.31 297 PHE A CA 1
ATOM 2439 C C . PHE A 1 297 ? -29.636 10.902 39.614 1.00 85.31 297 PHE A C 1
ATOM 2441 O O . PHE A 1 297 ? -29.966 10.889 40.803 1.00 85.31 297 PHE A O 1
ATOM 2448 N N . GLU A 1 298 ? -30.346 11.570 38.705 1.00 86.25 298 GLU A N 1
ATOM 2449 C CA . GLU A 1 298 ? -31.543 12.352 39.030 1.00 86.25 298 GLU A CA 1
ATOM 2450 C C . GLU A 1 298 ? -32.657 11.486 39.630 1.00 86.25 298 GLU A C 1
ATOM 2452 O O . GLU A 1 298 ? -33.297 11.896 40.604 1.00 86.25 298 GLU A O 1
ATOM 2457 N N . SER A 1 299 ? -32.843 10.266 39.114 1.00 87.94 299 SER A N 1
ATOM 2458 C CA . SER A 1 299 ? -33.823 9.313 39.648 1.00 87.94 299 SER A CA 1
ATOM 2459 C C . SER A 1 299 ? -33.453 8.803 41.046 1.00 87.94 299 SER A C 1
ATOM 2461 O O . SER A 1 299 ? -34.323 8.659 41.907 1.00 87.94 299 SER A O 1
ATOM 2463 N N . THR A 1 300 ? -32.159 8.579 41.300 1.00 92.12 300 THR A N 1
ATOM 2464 C CA . THR A 1 300 ? -31.657 8.030 42.568 1.00 92.12 300 THR A CA 1
ATOM 2465 C C . THR A 1 300 ? -31.683 9.077 43.676 1.00 92.12 300 THR A C 1
ATOM 2467 O O . THR A 1 300 ? -32.070 8.787 44.810 1.00 92.12 300 THR A O 1
ATOM 2470 N N . TYR A 1 301 ? -31.267 10.305 43.364 1.00 84.62 301 TYR A N 1
ATOM 2471 C CA . TYR A 1 301 ? -31.092 11.356 44.365 1.00 84.62 301 TYR A CA 1
ATOM 2472 C C . TYR A 1 301 ? -32.279 12.319 44.461 1.00 84.62 301 TYR A C 1
ATOM 2474 O O . TYR A 1 301 ? -32.387 13.029 45.462 1.00 84.62 301 TYR A O 1
ATOM 2482 N N . GLY A 1 302 ? -33.199 12.289 43.492 1.00 72.06 302 GLY A N 1
ATOM 2483 C CA . GLY A 1 302 ? -34.423 13.083 43.480 1.00 72.06 302 GLY A CA 1
ATOM 2484 C C . GLY A 1 302 ? -34.133 14.581 43.399 1.00 72.06 302 GLY A C 1
ATOM 2485 O O . GLY A 1 302 ? -33.881 15.236 44.413 1.00 72.06 302 GLY A O 1
ATOM 2486 N N . PHE A 1 303 ? -34.231 15.153 42.198 1.00 58.19 303 PHE A N 1
ATOM 2487 C CA . PHE A 1 303 ? -33.986 16.584 41.960 1.00 58.19 303 PHE A CA 1
ATOM 2488 C C . PHE A 1 303 ? -34.843 17.508 42.856 1.00 58.19 303 PHE A C 1
ATOM 2490 O O . PHE A 1 303 ? -34.395 18.577 43.282 1.00 58.19 303 PHE A O 1
ATOM 2497 N N . ASP A 1 304 ? -36.034 17.047 43.253 1.00 61.06 304 ASP A N 1
ATOM 2498 C CA . ASP A 1 304 ? -36.970 17.767 44.127 1.00 61.06 304 ASP A CA 1
ATOM 2499 C C . ASP A 1 304 ? -36.432 18.045 45.543 1.00 61.06 304 ASP A C 1
ATOM 2501 O O . ASP A 1 304 ? -36.882 18.982 46.209 1.00 61.06 304 ASP A O 1
ATOM 2505 N N . LYS A 1 305 ? -35.434 17.290 46.029 1.00 57.38 305 LYS A N 1
ATOM 2506 C CA . LYS A 1 305 ? -34.819 17.568 47.342 1.00 57.38 305 LYS A CA 1
ATOM 2507 C C . LYS A 1 305 ? -33.776 18.684 47.300 1.00 57.38 305 LYS A C 1
ATOM 2509 O O . LYS A 1 305 ? -33.585 19.358 48.313 1.00 57.38 305 LYS A O 1
ATOM 2514 N N . LEU A 1 306 ? -33.121 18.915 46.162 1.00 55.06 306 LEU A N 1
ATOM 2515 C CA . LEU A 1 306 ? -32.059 19.922 46.034 1.00 55.06 306 LEU A CA 1
ATOM 2516 C C . LEU A 1 306 ? -32.615 21.334 45.802 1.00 55.06 306 LEU A C 1
ATOM 2518 O O . LEU A 1 306 ? -32.103 22.300 46.370 1.00 55.06 306 LEU A O 1
ATOM 2522 N N . THR A 1 307 ? -33.716 21.473 45.062 1.00 57.84 307 THR A N 1
ATOM 2523 C CA . THR A 1 307 ? -34.380 22.775 44.861 1.00 57.84 307 THR A CA 1
ATOM 2524 C C . THR A 1 307 ? -35.063 23.284 46.137 1.00 57.84 307 THR A C 1
ATOM 2526 O O . THR A 1 307 ? -35.051 24.488 46.401 1.00 57.84 307 THR A O 1
ATOM 2529 N N . SER A 1 308 ? -35.541 22.382 47.005 1.00 57.62 308 SER A N 1
ATOM 2530 C CA . SER A 1 308 ? -36.065 22.718 48.340 1.00 57.62 308 SER A CA 1
ATOM 2531 C C . SER A 1 308 ? -35.018 23.332 49.285 1.00 57.62 308 SER A C 1
ATOM 2533 O O . SER A 1 308 ? -35.395 24.016 50.241 1.00 57.62 308 SER A O 1
ATOM 2535 N N . LEU A 1 309 ? -33.720 23.102 49.065 1.00 55.41 309 LEU A N 1
ATOM 2536 C CA . LEU A 1 309 ? -32.645 23.625 49.920 1.00 55.41 309 LEU A CA 1
ATOM 2537 C C . LEU A 1 309 ? -32.197 25.042 49.521 1.00 55.41 309 LEU A C 1
ATOM 2539 O O . LEU A 1 309 ? -31.751 25.803 50.384 1.00 55.41 309 LEU A O 1
ATOM 2543 N N . ASN A 1 310 ? -32.417 25.460 48.270 1.00 54.94 310 ASN A N 1
ATOM 2544 C CA . ASN A 1 310 ? -32.066 26.808 47.802 1.00 54.94 310 ASN A CA 1
ATOM 2545 C C . ASN A 1 310 ? -32.968 27.926 48.357 1.00 54.94 310 ASN A C 1
ATOM 2547 O O . ASN A 1 310 ? -32.603 29.096 48.288 1.00 54.94 310 ASN A O 1
ATOM 2551 N N . GLY A 1 311 ? -34.098 27.595 48.991 1.00 55.69 311 GLY A N 1
ATOM 2552 C CA . GLY A 1 311 ? -34.957 28.574 49.671 1.00 55.69 311 GLY A CA 1
ATOM 2553 C C . GLY A 1 311 ? -34.448 29.058 51.039 1.00 55.69 311 GLY A C 1
ATOM 2554 O O . GLY A 1 311 ? -35.047 29.964 51.619 1.00 55.69 311 GLY A O 1
ATOM 2555 N N . LYS A 1 312 ? -33.372 28.473 51.594 1.00 56.16 312 LYS A N 1
ATOM 2556 C CA . LYS A 1 312 ? -32.864 28.814 52.943 1.00 56.16 312 LYS A CA 1
ATOM 2557 C C . LYS A 1 312 ? -31.388 29.199 53.016 1.00 56.16 312 LYS A C 1
ATOM 2559 O O . LYS A 1 312 ? -30.901 29.503 54.108 1.00 56.16 312 LYS A O 1
ATOM 2564 N N . VAL A 1 313 ? -30.677 29.247 51.892 1.00 53.31 313 VAL A N 1
ATOM 2565 C CA . VAL A 1 313 ? -29.291 29.725 51.880 1.00 53.31 313 VAL A CA 1
ATOM 2566 C C . VAL A 1 313 ? -29.312 31.253 51.864 1.00 53.31 313 VAL A C 1
ATOM 2568 O O . VAL A 1 313 ? -29.489 31.884 50.826 1.00 53.31 313 VAL A O 1
ATOM 2571 N N . LYS A 1 314 ? -29.165 31.867 53.045 1.00 62.03 314 LYS A N 1
ATOM 2572 C CA . LYS A 1 314 ? -28.885 33.306 53.150 1.00 62.03 314 LYS A CA 1
ATOM 2573 C C . LYS A 1 314 ? -27.649 33.618 52.292 1.00 62.03 314 LYS A C 1
ATOM 2575 O O . LYS A 1 314 ? -26.644 32.925 52.459 1.00 62.03 314 LYS A O 1
ATOM 2580 N N . PRO A 1 315 ? -27.673 34.650 51.430 1.00 54.91 315 PRO A N 1
ATOM 2581 C CA . PRO A 1 315 ? -26.492 35.051 50.678 1.00 54.91 315 PRO A CA 1
ATOM 2582 C C . PRO A 1 315 ? -25.383 35.431 51.666 1.00 54.91 315 PRO A C 1
ATOM 2584 O O . PRO A 1 315 ? -25.473 36.435 52.376 1.00 54.91 315 PRO A O 1
ATOM 2587 N N . MET A 1 316 ? -24.339 34.606 51.756 1.00 51.44 316 MET A N 1
ATOM 2588 C CA . MET A 1 316 ? -23.143 34.945 52.519 1.00 51.44 316 MET A CA 1
ATOM 2589 C C . MET A 1 316 ? -22.349 36.000 51.745 1.00 51.44 316 MET A C 1
ATOM 2591 O O . MET A 1 316 ? -21.468 35.692 50.952 1.00 51.44 316 MET A O 1
ATOM 2595 N N . HIS A 1 317 ? -22.646 37.273 52.003 1.00 53.59 317 HIS A N 1
ATOM 2596 C CA . HIS A 1 317 ? -21.938 38.428 51.440 1.00 53.59 317 HIS A CA 1
ATOM 2597 C C . HIS A 1 317 ? -20.506 38.652 51.985 1.00 53.59 317 HIS A C 1
ATOM 2599 O O . HIS A 1 317 ? -19.953 39.733 51.809 1.00 53.59 317 HIS A O 1
ATOM 2605 N N . ASN A 1 318 ? -19.855 37.662 52.604 1.00 57.19 318 ASN A N 1
ATOM 2606 C CA . ASN A 1 318 ? -18.570 37.855 53.295 1.00 57.19 318 ASN A CA 1
ATOM 2607 C C . ASN A 1 318 ? -17.423 36.991 52.746 1.00 57.19 318 ASN A C 1
ATOM 2609 O O . ASN A 1 318 ? -16.783 36.256 53.488 1.00 57.19 318 ASN A O 1
ATOM 2613 N N . LEU A 1 319 ? -17.104 37.133 51.457 1.00 55.38 319 LEU A N 1
ATOM 2614 C CA . LEU A 1 319 ? -15.907 36.532 50.837 1.00 55.38 319 LEU A CA 1
ATOM 2615 C C . LEU A 1 319 ? -14.935 37.582 50.260 1.00 55.38 319 LEU A C 1
ATOM 2617 O O . LEU A 1 319 ? -14.253 37.345 49.273 1.00 55.38 319 LEU A O 1
ATOM 2621 N N . LYS A 1 320 ? -14.845 38.763 50.894 1.00 56.06 320 LYS A N 1
ATOM 2622 C CA . LYS A 1 320 ? -13.901 39.841 50.517 1.00 56.06 320 LYS A CA 1
ATOM 2623 C C . LYS A 1 320 ? -12.666 39.988 51.421 1.00 56.06 320 LYS A C 1
ATOM 2625 O O . LYS A 1 320 ? -11.939 40.965 51.287 1.00 56.06 320 LYS A O 1
ATOM 2630 N N . LYS A 1 321 ? -12.389 39.056 52.337 1.00 58.94 321 LYS A N 1
ATOM 2631 C CA . LYS A 1 321 ? -11.209 39.143 53.220 1.00 58.94 321 LYS A CA 1
ATOM 2632 C C . LYS A 1 321 ? -10.500 37.801 53.385 1.00 58.94 321 LYS A C 1
ATOM 2634 O O . LYS A 1 321 ? -10.557 37.200 54.446 1.00 58.94 321 LYS A O 1
ATOM 2639 N N . LEU A 1 322 ? -9.786 37.375 52.352 1.00 50.72 322 LEU A N 1
ATOM 2640 C CA . LEU A 1 322 ? -8.591 36.544 52.512 1.00 50.72 322 LEU A CA 1
ATOM 2641 C C . LEU A 1 322 ? -7.484 37.213 51.701 1.00 50.72 322 LEU A C 1
ATOM 2643 O O . LEU A 1 322 ? -7.210 36.871 50.557 1.00 50.72 322 LEU A O 1
ATOM 2647 N N . GLY A 1 323 ? -6.951 38.280 52.294 1.00 49.72 323 GLY A N 1
ATOM 2648 C CA . GLY A 1 323 ? -5.702 38.889 51.873 1.00 49.72 323 GLY A CA 1
ATOM 2649 C C . GLY A 1 323 ? -4.529 38.187 52.550 1.00 49.72 323 GLY A C 1
ATOM 2650 O O . GLY A 1 323 ? -4.626 37.813 53.715 1.00 49.72 323 GLY A O 1
ATOM 2651 N N . ASN A 1 324 ? -3.435 38.102 51.798 1.00 55.09 324 ASN A N 1
ATOM 2652 C CA . ASN A 1 324 ? -2.045 38.007 52.242 1.00 55.09 324 ASN A CA 1
ATOM 2653 C C . ASN A 1 324 ? -1.655 36.799 53.107 1.00 55.09 324 ASN A C 1
ATOM 2655 O O . ASN A 1 324 ? -1.704 36.847 54.333 1.00 55.09 324 ASN A O 1
ATOM 2659 N N . LEU A 1 325 ? -1.097 35.781 52.448 1.00 47.62 325 LEU A N 1
ATOM 2660 C CA . LEU A 1 325 ? -0.082 34.916 53.049 1.00 47.62 325 LEU A CA 1
ATOM 2661 C C . LEU A 1 325 ? 1.308 35.487 52.715 1.00 47.62 325 LEU A C 1
ATOM 2663 O O . LEU A 1 325 ? 1.629 35.611 51.531 1.00 47.62 325 LEU A O 1
ATOM 2667 N N . PRO A 1 326 ? 2.121 35.868 53.715 1.00 63.53 326 PRO A N 1
ATOM 2668 C CA . PRO A 1 326 ? 3.510 36.240 53.511 1.00 63.53 326 PRO A CA 1
ATOM 2669 C C . PRO A 1 326 ? 4.431 35.022 53.659 1.00 63.53 326 PRO A C 1
ATOM 2671 O O . PRO A 1 326 ? 4.282 34.236 54.589 1.00 63.53 326 PRO A O 1
ATOM 2674 N N . GLY A 1 327 ? 5.445 34.962 52.797 1.00 60.34 327 GLY A N 1
ATOM 2675 C CA . GLY A 1 327 ? 6.742 34.372 53.121 1.00 60.34 327 GLY A CA 1
ATOM 2676 C C . GLY A 1 327 ? 6.864 32.859 52.963 1.00 60.34 327 GLY A C 1
ATOM 2677 O O . GLY A 1 327 ? 6.489 32.091 53.843 1.00 60.34 327 GLY A O 1
ATOM 2678 N N . THR A 1 328 ? 7.547 32.454 51.898 1.00 47.41 328 THR A N 1
ATOM 2679 C CA . THR A 1 328 ? 8.392 31.256 51.905 1.00 47.41 328 THR A CA 1
ATOM 2680 C C . THR A 1 328 ? 9.844 31.701 51.694 1.00 47.41 328 THR A C 1
ATOM 2682 O O . THR A 1 328 ? 10.056 32.563 50.837 1.00 47.41 328 THR A O 1
ATOM 2685 N N . PRO A 1 329 ? 10.792 31.203 52.511 1.00 60.69 329 PRO A N 1
ATOM 2686 C CA . PRO A 1 329 ? 12.214 31.541 52.437 1.00 60.69 329 PRO A CA 1
ATOM 2687 C C . PRO A 1 329 ? 12.911 30.974 51.199 1.00 60.69 329 PRO A C 1
ATOM 2689 O O . PRO A 1 329 ? 12.446 29.931 50.683 1.00 60.69 329 PRO A O 1
#

pLDDT: mean 75.29, std 17.91, range [42.44, 98.0]

Foldseek 3Di:
DDDPVVVVVVVVDDCPPDPVDDLAPDPVRVVVLVPDDPVVSVVVSVVVVVVVVVVVVVVVVVVCVVVVVVPPPPPPDDDDDDDDDDDDDDDDDDDDDPDPDDPPPDPPPDPDPDPDDPPPPPDDDDDDDDPDDDPPPPPPPDPDLVPFDFDDPVLLQVLEDALVNCVVCVPPPCVFVLLAQGWFWADPDDVDIAIDGQHTKDPDFADWDDDPNDTDRIATPVRDDSVRTHRDTDDPVNVVVVVVVCVPPPGRTVVSSVSNVVVVVVVVVVVVVVVVVVVVVVVVVVVVVVVVVVVVVCVVVPPVVVVVVVVPDDPPPPPPDPDDDDDDD

Organism: NCBI:txid206335

Radius of gyration: 35.67 Å; chains: 1; bounding box: 88×89×83 Å

Sequence (329 aa):
MKSLDDELLSLVESPRKRKDNSKYANEEDEEVLRRMNELEREMILWERAEKRQKVLDKEALSTIVHDGAASIPECAPTSDPFEDGYELPSSFSMPQSDAPSRETESPLNAPMPEPFREADLLFSTPTHSAPYNQPPTLFARNPTPEAYPEASLFDLERCRLSRRLILRFLKMSWFGKYIQGMWVRYPIGIGKYRILQVKALLRETVKPYQIDGTTYNRKLEDSIPFPTMQDAQIKTRIMAQLASNLEHIKHPTTKTFWRFEEWQKRVHSTRLEQLEQAQEQNQHAEVLRLDELLTEFESTYGFDKLTSLNGKVKPMHNLKKLGNLPGTP

Secondary structure (DSSP, 8-state):
---HHHHHHHTT-------TT-SSSSHHHHHHHHHS-HHHHHHHHHHHHHHHHHHHHHHHHHHHHHHHHTTS--------------PPPP--PPP------------TTPPPP----TT--------------PPP-TT-S---GGGSPPPPHHHHHHTEEPHHHHHHHTTSTTHHHHHTT-EEEEEEETTEEEEEE---EE-S----EEETTEEE--EETT---GGG---SPPPHHHHHHHHHHHTTSPPPPHHHHHHHHHHHHHHHHHHHHHHHHHHHHHHHHHHHHHHHHHHHHHHHHTHHHHHTTTTS-------S---------

InterPro domains:
  IPR004343 Plus-3 domain [PF03126] (155-220)
  IPR036128 Plus3-like superfamily [G3DSA:3.90.70.200] (149-289)
  IPR036128 Plus3-like superfamily [SSF159042] (152-220)

=== Feature glossary ===
Key to the feature types in this record:

pLDDT. pLDDT is the predicted lDDT-Cα score: AlphaFold's confidence that the local environment of each residue (all inter-atomic distances within 15 Å) is correctly placed. It is a per-residue number between 0 and 100, with higher meaning more reliable.

Radius of gyration, Cα contacts, bounding box. The geometric summary reports three shape descriptors. Rg (radius of gyration) measures how spread out the Cα atoms are about their centre of mass; compact globular proteins have small Rg, elongated or unfolded ones large. Cα contacts (<8 Å, |i−j|>4) count long-range residue pairs in spatial proximity — high for tightly packed folds, near zero for rods or random coil. The bounding-box extents give the protein's footprint along x, y, z in Å.

Backbone torsions (φ/ψ). Backbone dihedral angles. Every residue except chain termini has a φ (preceding-C → N → Cα → C) and a ψ (N → Cα → C → next-N). They are reported in degrees following the IUPAC sign convention. Secondary structure is essentially a statement about which (φ, ψ) basin each residue occupies.

Contact-map, Ramachandran, and PAE plots. Plot images: a contact map (which residues are close in 3D, as an N×N binary image), a Ramachandran scatter (backbone torsion angles, revealing secondary-structure composition at a glance), and — for AlphaFold structures — a PAE heatmap (pairwise prediction confidence).

Predicted aligned error. Predicted Aligned Error (PAE) is an AlphaFold confidence matrix: entry (i, j) is the expected error in the position of residue j, in ångströms, when the prediction is superimposed on the true structure at residue i. Low PAE within a block of residues means that block is internally rigid and well-predicted; high PAE between two blocks means their relative placement is uncertain even if each block individually is confident.

Secondary structure (3-state, P-SEA). Three-state secondary structure (P-SEA) collapses the eight DSSP classes into helix (a), strand (b), and coil (c). P-SEA assigns these from Cα geometry alone — distances and angles — without requiring backbone oxygens, so it works on any Cα trace.

Solvent-accessible surface area. Solvent-accessible surface area (SASA) is the area in Å² traced out by the centre of a 1.4 Å probe sphere (a water molecule) rolled over the protein's van der Waals surface (Shrake–Rupley / Lee–Richards construction). Buried residues have near-zero SASA; fully exposed residues can exceed 200 Å². The total SASA scales roughly with the number of surface residues.

Foldseek 3Di. The Foldseek 3Di string encodes local tertiary geometry as a 20-letter alphabet — one character per residue — derived from the relative positions of nearby Cα atoms. Unlike the amino-acid sequence, 3Di is a direct function of the 3D structure, so two proteins with the same fold have similar 3Di strings even at low sequence identity.

B-factor. For experimental (PDB) structures, the B-factor (temperature factor) quantifies the positional spread of each atom in the crystal — a combination of thermal vibration and static disorder — in units of Å². High B-factors mark flexible loops or poorly resolved regions; low B-factors mark the rigid, well-ordered core.

mmCIF coordinates. The mmCIF block holds the 3D Cartesian coordinates of each backbone atom (N, Cα, C, O) in ångströms. mmCIF is the PDB's canonical archive format — a tagged-loop text representation of the atomic model.

InterPro / GO / CATH / organism. Functional annotations link the protein to curated databases. InterPro entries identify conserved domains and families by matching the sequence against member-database signatures (Pfam, PROSITE, CDD, …). Gene Ontology (GO) terms describe molecular function, biological process, and cellular component in a controlled vocabulary. CATH places the structure in a hierarchical fold classification (Class/Architecture/Topology/Homologous-superfamily). The organism is the source species.

Rendered structure images. Structure images are PyMOL renders from six orthogonal camera directions. Cartoon representation draws helices as coils and strands as arrows; sticks shows the backbone as bonds; surface shows the solvent-excluded envelope. Rainbow coloring maps sequence position to hue (blue→red, N→C); chain coloring assigns a distinct color per polypeptide.

Sequence. This is the polypeptide sequence — one letter per residue, N-terminus first. Length ranges from a few dozen residues for small domains to over a thousand for large multi-domain proteins.

Secondary structure (8-state, DSSP). The SS8 string is DSSP's per-residue secondary-structure call. α-helix (H) means an i→i+4 H-bond ladder; β-strand (E) means the residue participates in a β-sheet; 3₁₀ (G) and π (I) are tighter and wider helices; T/S are turns/bends; '-' is loop.

Nearest PDB structures. Structural nearest neighbors (via Foldseek easy-search vs the PDB). Reported per hit: target PDB id, E-value, and alignment TM-score. A TM-score above ~0.5 is the conventional threshold for 'same fold'.